Protein AF-A0A9D7H0Y1-F1 (afdb_monomer)

Secondary structure (DSSP, 8-state):
-----------------------S---PPP--S-----SSTTT----GGGGTT-GGGSPP-SPP-HHHHHHHHHTTT-EEEEEE-SSSEEEEEEE-TTTPPPEEEEEEE-SSHHHHHHHHHHHHHHH-TT-EEEEETTEEEEEPP--HHHHHHHHHHTTHHHHSEEEEE-SSSEEEEP-S----

Mean predicted aligned error: 11.53 Å

Sequence (184 aa):
MATHFTLAALCVLSVGCTTGPKSAYLTTPEASPKVVAEGSLPELRIKPEVCQGVAEMRPEYTVLDESSLMRFLQARGYEVRRTRARADLVYVDVVNGGGEIPVRLRVAVLPTAQEAGRDLHQAILEHGPGSWGVHRSNLAVLAPIGSEQQLTAFAAKTQLACWGVLTAAGRDDTFVIPGGYTEL

Foldseek 3Di:
DDDDDDDDDPPPPPPPPPPPPPPPADDLDDFDPDLDFDDDQVRGAHDPVLLPPPPQQEADPDQDDVVVVVVLQVVLVWDWDWDAPDPQWIWIFTDDPPPDRTWIKIKGRAPWQVVQVVVQQVVQVVVAAQWKFFGGTRIHITTDRDDPSSVSSVCSSSVVLSNGFIWGHHHPDIHGHRGSHDYD

Solvent-accessible surface area (backbone atoms only — not comparable to full-atom values): 10672 Å² total; per-residue (Å²): 132,87,80,90,84,89,80,87,79,80,77,79,77,74,78,70,82,71,75,67,84,75,68,93,69,69,57,70,72,82,78,69,98,79,65,67,58,60,71,57,75,93,56,33,42,60,53,72,76,64,41,62,92,54,83,60,29,60,69,65,89,59,88,59,55,73,65,58,57,47,52,58,40,42,77,72,72,36,50,71,48,80,46,77,78,50,98,46,31,33,36,38,33,42,30,57,97,81,81,57,72,54,46,55,30,43,34,36,48,47,97,35,41,69,56,9,50,48,51,45,53,50,51,25,64,75,66,30,63,31,17,32,33,32,31,48,37,10,27,15,34,39,43,56,63,40,54,73,65,41,48,50,39,48,32,52,76,67,31,46,30,23,54,13,43,23,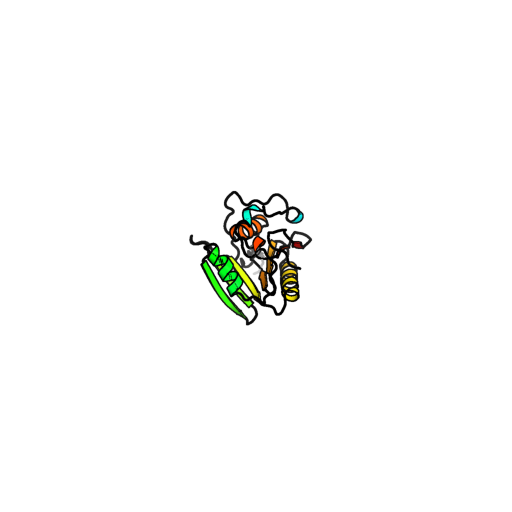36,33,26,42,93,89,52,75,39,76,40,61,47,55,19,55,83,134

Structure (mmCIF, N/CA/C/O backbone):
data_AF-A0A9D7H0Y1-F1
#
_entry.id   AF-A0A9D7H0Y1-F1
#
loop_
_atom_site.group_PDB
_atom_site.id
_atom_site.type_symbol
_atom_site.label_atom_id
_atom_site.label_alt_id
_atom_site.label_comp_id
_atom_site.label_asym_id
_atom_site.label_entity_id
_atom_site.label_seq_id
_atom_site.pdbx_PDB_ins_code
_atom_site.Cartn_x
_atom_site.Cartn_y
_atom_site.Cartn_z
_atom_site.occupancy
_atom_site.B_iso_or_equiv
_atom_site.auth_seq_id
_atom_site.auth_comp_id
_atom_site.auth_asym_id
_atom_site.auth_atom_id
_atom_site.pdbx_PDB_model_num
ATOM 1 N N . MET A 1 1 ? 61.708 -47.105 -29.540 1.00 38.28 1 MET A N 1
ATOM 2 C CA . MET A 1 1 ? 61.878 -45.706 -29.995 1.00 38.28 1 MET A CA 1
ATOM 3 C C . MET A 1 1 ? 60.672 -44.942 -29.463 1.00 38.28 1 MET A C 1
ATOM 5 O O . MET A 1 1 ? 59.571 -45.293 -29.848 1.00 38.28 1 MET A O 1
ATOM 9 N N . ALA A 1 2 ? 60.768 -44.195 -28.354 1.00 37.91 2 ALA A N 1
ATOM 10 C CA . ALA A 1 2 ? 61.328 -42.829 -28.262 1.00 37.91 2 ALA A CA 1
ATOM 11 C C . ALA A 1 2 ? 60.641 -41.901 -29.292 1.00 37.91 2 ALA A C 1
ATOM 13 O O . ALA A 1 2 ? 60.652 -42.246 -30.464 1.00 37.91 2 ALA A O 1
ATOM 14 N N . THR A 1 3 ? 60.022 -40.753 -28.995 1.00 39.00 3 THR A N 1
ATOM 15 C CA . THR A 1 3 ? 60.036 -39.846 -27.829 1.00 39.00 3 THR A CA 1
ATOM 16 C C . THR A 1 3 ? 58.964 -38.752 -28.062 1.00 39.00 3 THR A C 1
ATOM 18 O O . THR A 1 3 ? 58.704 -38.429 -29.212 1.00 39.00 3 THR A O 1
ATOM 21 N N . HIS A 1 4 ? 58.394 -38.209 -26.973 1.00 40.75 4 HIS A N 1
ATOM 22 C CA . HIS A 1 4 ? 57.796 -36.870 -26.731 1.00 40.75 4 HIS A CA 1
ATOM 23 C C . HIS A 1 4 ? 57.102 -36.052 -27.849 1.00 40.75 4 HIS A C 1
ATOM 25 O O . HIS A 1 4 ? 57.708 -35.766 -28.869 1.00 40.75 4 HIS A O 1
ATOM 31 N N . PHE A 1 5 ? 55.926 -35.470 -27.551 1.00 41.25 5 PHE A N 1
ATOM 32 C CA . PHE A 1 5 ? 55.787 -34.019 -27.297 1.00 41.25 5 PHE A CA 1
ATOM 33 C C . PHE A 1 5 ? 54.405 -33.658 -26.712 1.00 41.25 5 PHE A C 1
ATOM 35 O O . PHE A 1 5 ? 53.360 -34.121 -27.159 1.00 41.25 5 PHE A O 1
ATOM 42 N N . THR A 1 6 ? 54.449 -32.833 -25.673 1.00 46.34 6 THR A N 1
ATOM 43 C CA . THR A 1 6 ? 53.359 -32.241 -24.892 1.00 46.34 6 THR A CA 1
ATOM 44 C C . THR A 1 6 ? 52.595 -31.192 -25.705 1.00 46.34 6 THR A C 1
ATOM 46 O O . THR A 1 6 ? 53.240 -30.349 -26.318 1.00 46.34 6 THR A O 1
ATOM 49 N N . LEU A 1 7 ? 51.260 -31.131 -25.614 1.00 42.78 7 LEU A N 1
ATOM 50 C CA . LEU A 1 7 ? 50.544 -29.854 -25.732 1.00 42.78 7 LEU A CA 1
ATOM 51 C C . LEU A 1 7 ? 49.273 -29.873 -24.871 1.00 42.78 7 LEU A C 1
ATOM 53 O O . LEU A 1 7 ? 48.317 -30.596 -25.138 1.00 42.78 7 LEU A O 1
ATOM 57 N N . ALA A 1 8 ? 49.307 -29.082 -23.802 1.00 44.81 8 ALA A N 1
ATOM 58 C CA . ALA A 1 8 ? 48.172 -28.787 -22.948 1.00 44.81 8 ALA A CA 1
ATOM 59 C C . ALA A 1 8 ? 47.222 -27.835 -23.687 1.00 44.81 8 ALA A C 1
ATOM 61 O O . ALA A 1 8 ? 47.585 -26.695 -23.972 1.00 44.81 8 ALA A O 1
ATOM 62 N N . ALA A 1 9 ? 46.004 -28.285 -23.978 1.00 45.94 9 ALA A N 1
ATOM 63 C CA . ALA A 1 9 ? 44.923 -27.402 -24.391 1.00 45.94 9 ALA A CA 1
ATOM 64 C C . ALA A 1 9 ? 44.155 -26.955 -23.139 1.00 45.94 9 ALA A C 1
ATOM 66 O O . ALA A 1 9 ? 43.265 -27.652 -22.653 1.00 45.94 9 ALA A O 1
ATOM 67 N N . LEU A 1 10 ? 44.524 -25.788 -22.602 1.00 41.72 10 LEU A N 1
ATOM 68 C CA . LEU A 1 10 ? 43.650 -25.019 -21.720 1.00 41.72 10 LEU A CA 1
ATOM 69 C C . LEU A 1 10 ? 42.443 -24.550 -22.545 1.00 41.72 10 LEU A C 1
ATOM 71 O O . LEU A 1 10 ? 42.510 -23.536 -23.238 1.00 41.72 10 LEU A O 1
ATOM 75 N N . CYS A 1 11 ? 41.324 -25.267 -22.463 1.00 37.25 11 CYS A N 1
ATOM 76 C CA . CYS A 1 11 ? 40.036 -24.673 -22.796 1.00 37.25 11 CYS A CA 1
ATOM 77 C C . CYS A 1 11 ? 39.675 -23.697 -21.677 1.00 37.25 11 CYS A C 1
ATOM 79 O O . CYS A 1 11 ? 39.243 -24.088 -20.594 1.00 37.25 11 CYS A O 1
ATOM 81 N N . VAL A 1 12 ? 39.889 -22.413 -21.957 1.00 49.12 12 VAL A N 1
ATOM 82 C CA . VAL A 1 12 ? 39.310 -21.296 -21.217 1.00 49.12 12 VAL A CA 1
ATOM 83 C C . VAL A 1 12 ? 37.796 -21.489 -21.253 1.00 49.12 12 VAL A C 1
ATOM 85 O O . VAL A 1 12 ? 37.158 -21.253 -22.277 1.00 49.12 12 VAL A O 1
ATOM 88 N N . LEU A 1 13 ? 37.222 -21.977 -20.152 1.00 46.03 13 LEU A N 1
ATOM 89 C CA . LEU A 1 13 ? 35.786 -21.906 -19.935 1.00 46.03 13 LEU A CA 1
ATOM 90 C C . LEU A 1 13 ? 35.456 -20.422 -19.843 1.00 46.03 13 LEU A C 1
ATOM 92 O O . LEU A 1 13 ? 35.701 -19.770 -18.830 1.00 46.03 13 LEU A O 1
ATOM 96 N N . SER A 1 14 ? 34.957 -19.887 -20.953 1.00 48.69 14 SER A N 1
ATOM 97 C CA . SER A 1 14 ? 34.241 -18.628 -20.988 1.00 48.69 14 SER A CA 1
ATOM 98 C C . SER A 1 14 ? 33.207 -18.673 -19.872 1.00 48.69 14 SER A C 1
ATOM 100 O O . SER A 1 14 ? 32.237 -19.431 -19.952 1.00 48.69 14 SER A O 1
ATOM 102 N N . VAL A 1 15 ? 33.450 -17.893 -18.819 1.00 46.38 15 VAL A N 1
ATOM 103 C CA . VAL A 1 15 ? 32.443 -17.531 -17.831 1.00 46.38 15 VAL A CA 1
ATOM 104 C C . VAL A 1 15 ? 31.361 -16.818 -18.625 1.00 46.38 15 VAL A C 1
ATOM 106 O O . VAL A 1 15 ? 31.453 -15.629 -18.919 1.00 46.38 15 VAL A O 1
ATOM 109 N N . GLY A 1 16 ? 30.371 -17.588 -19.072 1.00 36.81 16 GLY A N 1
ATOM 110 C CA . GLY A 1 16 ? 29.113 -17.026 -19.498 1.00 36.81 16 GLY A CA 1
ATOM 111 C C . GLY A 1 16 ? 28.618 -16.218 -18.314 1.00 36.81 16 GLY A C 1
ATOM 112 O O . GLY A 1 16 ? 28.465 -16.768 -17.224 1.00 36.81 16 GLY A O 1
ATOM 113 N N . CYS A 1 17 ? 28.421 -14.917 -18.516 1.00 34.69 17 CYS A N 1
ATOM 114 C CA . CYS A 1 17 ? 27.554 -14.134 -17.655 1.00 34.69 17 CYS A CA 1
ATOM 115 C C . CYS A 1 17 ? 26.191 -14.823 -17.680 1.00 34.69 17 CYS A C 1
ATOM 117 O O . CYS A 1 17 ? 25.355 -14.566 -18.547 1.00 34.69 17 CYS A O 1
ATOM 119 N N . THR A 1 18 ? 25.994 -15.759 -16.758 1.00 37.59 18 THR A N 1
ATOM 120 C CA . THR A 1 18 ? 24.693 -16.275 -16.398 1.00 37.59 18 THR A CA 1
ATOM 121 C C . THR A 1 18 ? 23.970 -15.087 -15.798 1.00 37.59 18 THR A C 1
ATOM 123 O O . THR A 1 18 ? 24.168 -14.707 -14.647 1.00 37.59 18 THR A O 1
ATOM 126 N N . THR A 1 19 ? 23.158 -14.437 -16.629 1.00 47.41 19 THR A N 1
ATOM 127 C CA . THR A 1 19 ? 22.046 -13.632 -16.150 1.00 47.41 19 THR A CA 1
ATOM 128 C C . THR A 1 19 ? 21.349 -14.471 -15.092 1.00 47.41 19 THR A C 1
ATOM 130 O O . THR A 1 19 ? 20.797 -15.527 -15.415 1.00 47.41 19 THR A O 1
ATOM 133 N N . GLY A 1 20 ? 21.458 -14.047 -13.831 1.00 35.81 20 GLY A N 1
ATOM 134 C CA . GLY A 1 20 ? 20.736 -14.661 -12.728 1.00 35.81 20 GLY A CA 1
ATOM 135 C C . GLY A 1 20 ? 19.252 -14.781 -13.082 1.00 35.81 20 GLY A C 1
ATOM 136 O O . GLY A 1 20 ? 18.778 -14.078 -13.984 1.00 35.81 20 GLY A O 1
ATOM 137 N N . PRO A 1 21 ? 18.513 -15.690 -12.431 1.00 32.62 21 PRO A N 1
ATOM 138 C CA . PRO A 1 21 ? 17.114 -15.913 -12.756 1.00 32.62 21 PRO A CA 1
ATOM 139 C C . PRO A 1 21 ? 16.378 -14.571 -12.739 1.00 32.62 21 PRO A C 1
ATOM 141 O O . PRO A 1 21 ? 16.280 -13.916 -11.702 1.00 32.62 21 PRO A O 1
ATOM 144 N N . LYS A 1 22 ? 15.897 -14.142 -13.913 1.00 37.12 22 LYS A N 1
ATOM 145 C CA . LYS A 1 22 ? 14.967 -13.022 -14.032 1.00 37.12 22 LYS A CA 1
ATOM 146 C C . LYS A 1 22 ? 13.781 -13.377 -13.142 1.00 37.12 22 LYS A C 1
ATOM 148 O O . LYS A 1 22 ? 13.063 -14.328 -13.444 1.00 37.12 22 LYS A O 1
ATOM 153 N N . SER A 1 23 ? 13.634 -12.669 -12.023 1.00 37.66 23 SER A N 1
ATOM 154 C CA . SER A 1 23 ? 12.481 -12.810 -11.137 1.00 37.66 23 SER A CA 1
ATOM 155 C C . SER A 1 23 ? 11.220 -12.728 -11.995 1.00 37.66 23 SER A C 1
ATOM 157 O O . SER A 1 23 ? 11.032 -11.758 -12.728 1.00 37.66 23 SER A O 1
ATOM 159 N N . ALA A 1 24 ? 10.406 -13.782 -11.970 1.00 32.81 24 ALA A N 1
ATOM 160 C CA . ALA A 1 24 ? 9.353 -14.053 -12.950 1.00 32.81 24 ALA A CA 1
ATOM 161 C C . ALA A 1 24 ? 8.177 -13.047 -12.947 1.00 32.81 24 ALA A C 1
ATOM 163 O O . ALA A 1 24 ? 7.180 -13.283 -13.621 1.00 32.81 24 ALA A O 1
ATOM 164 N N . TYR A 1 25 ? 8.274 -11.941 -12.203 1.00 34.81 25 TYR A N 1
ATOM 165 C CA . TYR A 1 25 ? 7.203 -10.963 -12.008 1.00 34.81 25 TYR A CA 1
ATOM 166 C C . TYR A 1 25 ? 7.764 -9.552 -11.787 1.00 34.81 25 TYR A C 1
ATOM 168 O O . TYR A 1 25 ? 7.639 -8.999 -10.699 1.00 34.81 25 TYR A O 1
ATOM 176 N N . LEU A 1 26 ? 8.420 -8.960 -12.785 1.00 37.47 26 LEU A N 1
ATOM 177 C CA . LEU A 1 26 ? 8.831 -7.552 -12.716 1.00 37.47 26 LEU A CA 1
ATOM 178 C C . LEU A 1 26 ? 8.617 -6.884 -14.070 1.00 37.47 26 LEU A C 1
ATOM 180 O O . LEU A 1 26 ? 9.495 -6.867 -14.931 1.00 37.47 26 LEU A O 1
ATOM 184 N N . THR A 1 27 ? 7.420 -6.349 -14.285 1.00 34.72 27 THR A N 1
ATOM 185 C CA . THR A 1 27 ? 7.205 -5.331 -15.316 1.00 34.72 27 THR A CA 1
ATOM 186 C C . THR A 1 27 ? 6.054 -4.440 -14.883 1.00 34.72 27 THR A C 1
ATOM 188 O O . THR A 1 27 ? 4.886 -4.778 -15.026 1.00 34.72 27 THR A O 1
ATOM 191 N N . THR A 1 28 ? 6.390 -3.300 -14.293 1.00 42.78 28 THR A N 1
ATOM 192 C CA . THR A 1 28 ? 5.465 -2.176 -14.161 1.00 42.78 28 THR A CA 1
ATOM 193 C C . THR A 1 28 ? 5.292 -1.568 -15.561 1.00 42.78 28 THR A C 1
ATOM 195 O O . THR A 1 28 ? 6.314 -1.356 -16.224 1.00 42.78 28 THR A O 1
ATOM 198 N N . PRO A 1 29 ? 4.058 -1.314 -16.043 1.00 40.25 29 PRO A N 1
ATOM 199 C CA . PRO A 1 29 ? 3.817 -0.825 -17.403 1.00 40.25 29 PRO A CA 1
ATOM 200 C C . PRO A 1 29 ? 4.610 0.443 -17.732 1.00 40.25 29 PRO A C 1
ATOM 202 O O . PRO A 1 29 ? 4.833 1.281 -16.852 1.00 40.25 29 PRO A O 1
ATOM 205 N N . GLU A 1 30 ? 5.003 0.600 -19.002 1.00 37.62 30 GLU A N 1
ATOM 206 C CA . GLU A 1 30 ? 5.692 1.798 -19.485 1.00 37.62 30 GLU A CA 1
ATOM 207 C C . GLU A 1 30 ? 4.910 3.074 -19.128 1.00 37.62 30 GLU A C 1
ATOM 209 O O . GLU A 1 30 ? 3.676 3.160 -19.196 1.00 37.62 30 GLU A O 1
ATOM 214 N N . ALA A 1 31 ? 5.661 4.080 -18.680 1.00 40.66 31 ALA A N 1
ATOM 215 C CA . ALA A 1 31 ? 5.129 5.354 -18.243 1.00 40.66 31 ALA A CA 1
ATOM 216 C C . ALA A 1 31 ? 4.415 6.056 -19.409 1.00 40.66 31 ALA A C 1
ATOM 218 O O . ALA A 1 31 ? 5.032 6.464 -20.388 1.00 40.66 31 ALA A O 1
ATOM 219 N N . SER A 1 32 ? 3.103 6.252 -19.286 1.00 36.47 32 SER A N 1
ATOM 220 C CA . SER A 1 32 ? 2.375 7.178 -20.156 1.00 36.47 32 SER A CA 1
ATOM 221 C C . SER A 1 32 ? 2.683 8.610 -19.689 1.00 36.47 32 SER A C 1
ATOM 223 O O . SER A 1 32 ? 2.710 8.857 -18.477 1.00 36.47 32 SER A O 1
ATOM 225 N N . PRO A 1 33 ? 2.934 9.561 -20.605 1.00 39.16 33 PRO A N 1
ATOM 226 C CA . PRO A 1 33 ? 3.517 10.850 -20.270 1.00 39.16 33 PRO A CA 1
ATOM 227 C C . PRO A 1 33 ? 2.448 11.737 -19.635 1.00 39.16 33 PRO A C 1
ATOM 229 O O . PRO A 1 33 ? 1.596 12.270 -20.340 1.00 39.16 33 PRO A O 1
ATOM 232 N N . LYS A 1 34 ? 2.470 11.820 -18.299 1.00 37.19 34 LYS A N 1
ATOM 233 C CA . LYS A 1 34 ? 1.936 12.873 -17.403 1.00 37.19 34 LYS A CA 1
ATOM 234 C C . LYS A 1 34 ? 1.659 12.267 -16.020 1.00 37.19 34 LYS A C 1
ATOM 236 O O . LYS A 1 34 ? 0.562 12.380 -15.489 1.00 37.19 34 LYS A O 1
ATOM 241 N N . VAL A 1 35 ? 2.661 11.629 -15.413 1.00 44.41 35 VAL A N 1
ATOM 242 C CA . VAL A 1 35 ? 2.634 11.355 -13.968 1.00 44.41 35 VAL A CA 1
ATOM 243 C C . VAL A 1 35 ? 3.642 12.259 -13.279 1.00 44.41 35 VAL A C 1
ATOM 245 O O . VAL A 1 35 ? 4.782 11.902 -13.041 1.00 44.41 35 VAL A O 1
ATOM 248 N N . VAL A 1 36 ? 3.220 13.508 -13.139 1.00 47.22 36 VAL A N 1
ATOM 249 C CA . VAL A 1 36 ? 3.098 14.266 -11.895 1.00 47.22 36 VAL A CA 1
ATOM 250 C C . VAL A 1 36 ? 4.029 13.992 -10.695 1.00 47.22 36 VAL A C 1
ATOM 252 O O . VAL A 1 36 ? 3.595 14.067 -9.550 1.00 47.22 36 VAL A O 1
ATOM 255 N N . ALA A 1 37 ? 5.298 13.717 -10.946 1.00 50.03 37 ALA A N 1
ATOM 256 C CA . ALA A 1 37 ? 6.334 13.601 -9.935 1.00 50.03 37 ALA A CA 1
ATOM 257 C C . ALA A 1 37 ? 7.512 14.476 -10.353 1.00 50.03 37 ALA A C 1
ATOM 259 O O . ALA A 1 37 ? 8.140 14.223 -11.379 1.00 50.03 37 ALA A O 1
ATOM 260 N N . GLU A 1 38 ? 7.774 15.531 -9.592 1.00 44.09 38 GLU A N 1
ATOM 261 C CA . GLU A 1 38 ? 8.991 16.326 -9.726 1.00 44.09 38 GLU A CA 1
ATOM 262 C C . GLU A 1 38 ? 9.905 15.958 -8.555 1.00 44.09 38 GLU A C 1
ATOM 264 O O . GLU A 1 38 ? 9.457 15.952 -7.410 1.00 44.09 38 GLU A O 1
ATOM 269 N N . GLY A 1 39 ? 11.161 15.620 -8.852 1.00 51.53 39 GLY A N 1
ATOM 270 C CA . GLY A 1 39 ? 12.193 15.371 -7.845 1.00 51.53 39 GLY A CA 1
ATOM 271 C C . GLY A 1 39 ? 12.597 13.906 -7.660 1.00 51.53 39 GLY A C 1
ATOM 272 O O . GLY A 1 39 ? 11.990 12.982 -8.200 1.00 51.53 39 GLY A O 1
ATOM 273 N N . SER A 1 40 ? 13.676 13.723 -6.901 1.00 63.78 40 SER A N 1
ATOM 274 C CA . SER A 1 40 ? 14.119 12.418 -6.385 1.00 63.78 40 SER A CA 1
ATOM 275 C C . SER A 1 40 ? 13.207 11.959 -5.235 1.00 63.78 40 SER A C 1
ATOM 277 O O . SER A 1 40 ? 12.466 12.778 -4.699 1.00 63.78 40 SER A O 1
ATOM 279 N N . LEU A 1 41 ? 13.241 10.688 -4.809 1.00 65.62 41 LEU A N 1
ATOM 280 C CA . LEU A 1 41 ? 12.417 10.175 -3.688 1.00 65.62 41 LEU A CA 1
ATOM 281 C C . LEU A 1 41 ? 12.208 11.113 -2.471 1.00 65.62 41 LEU A C 1
ATOM 283 O O . LEU A 1 41 ? 11.067 11.194 -2.014 1.00 65.62 41 LEU A O 1
ATOM 287 N N . PRO A 1 42 ? 13.210 11.854 -1.946 1.00 61.69 42 PRO A N 1
ATOM 288 C CA . PRO A 1 42 ? 12.968 12.817 -0.858 1.00 61.69 42 PRO A CA 1
ATOM 289 C C . PRO A 1 42 ? 12.049 13.996 -1.250 1.00 61.69 42 PRO A C 1
ATOM 291 O O . PRO A 1 42 ? 11.284 14.519 -0.430 1.00 61.69 42 PRO A O 1
ATOM 294 N N . GLU A 1 43 ? 12.093 14.414 -2.511 1.00 65.19 43 GLU A N 1
ATOM 295 C CA . GLU A 1 43 ? 11.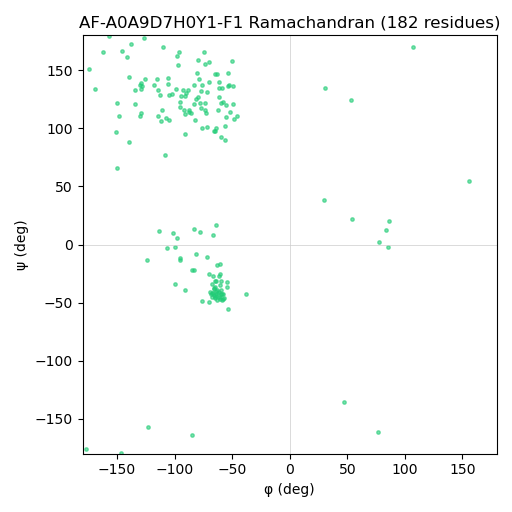341 15.539 -3.081 1.00 65.19 43 GLU A CA 1
ATOM 296 C C . GLU A 1 43 ? 10.037 15.103 -3.752 1.00 65.19 43 GLU A C 1
ATOM 298 O O . GLU A 1 43 ? 9.183 15.941 -4.033 1.00 65.19 43 GLU A O 1
ATOM 303 N N . LEU A 1 44 ? 9.853 13.799 -3.960 1.00 69.50 44 LEU A N 1
ATOM 304 C 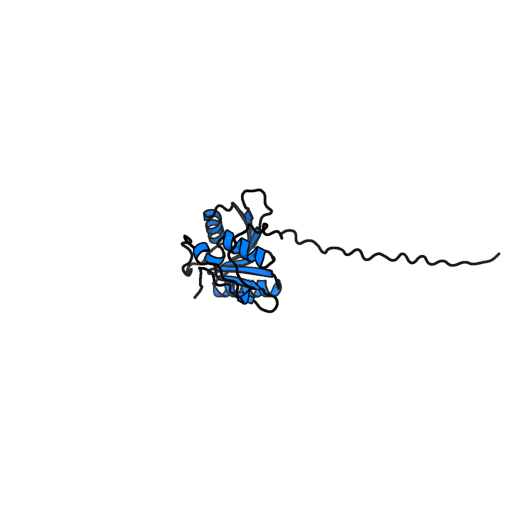CA . LEU A 1 44 ? 8.698 13.241 -4.638 1.00 69.50 44 LEU A CA 1
ATOM 305 C C . LEU A 1 44 ? 7.401 13.639 -3.924 1.00 69.50 44 LEU A C 1
ATOM 307 O O . LEU A 1 44 ? 7.206 13.365 -2.735 1.00 69.50 44 LEU A O 1
ATOM 311 N N . ARG A 1 45 ? 6.492 14.284 -4.658 1.00 66.62 45 ARG A N 1
ATOM 312 C CA . ARG A 1 45 ? 5.144 14.631 -4.191 1.00 66.62 45 ARG A CA 1
ATOM 313 C C . ARG A 1 45 ? 4.114 14.181 -5.215 1.00 66.62 45 ARG A C 1
ATOM 315 O O . ARG A 1 45 ? 4.289 14.396 -6.411 1.00 66.62 45 ARG A O 1
ATOM 322 N N . ILE A 1 46 ? 3.019 13.603 -4.734 1.00 71.50 46 ILE A N 1
ATOM 323 C CA . ILE A 1 46 ? 1.838 13.336 -5.555 1.00 71.50 46 ILE A CA 1
ATOM 324 C C . ILE A 1 46 ? 1.031 14.633 -5.639 1.00 71.50 46 ILE A C 1
ATOM 326 O O . ILE A 1 46 ? 0.696 15.207 -4.602 1.00 71.50 46 ILE A O 1
ATOM 330 N N . LYS A 1 47 ? 0.713 15.127 -6.847 1.00 71.94 47 LYS A N 1
ATOM 331 C CA . LYS A 1 47 ? -0.133 16.329 -6.921 1.00 71.94 47 LYS A CA 1
ATOM 332 C C . LYS A 1 47 ? -1.534 16.057 -6.362 1.00 71.94 47 LYS A C 1
ATOM 334 O O . LYS A 1 47 ? -2.074 14.970 -6.593 1.00 71.94 47 LYS A O 1
ATOM 339 N N . PRO A 1 48 ? -2.167 17.059 -5.728 1.00 72.44 48 PRO A N 1
ATOM 340 C CA . PRO A 1 48 ? -3.496 16.918 -5.136 1.00 72.44 48 PRO A CA 1
ATOM 341 C C . PRO A 1 48 ? -4.568 16.417 -6.111 1.00 72.44 48 PRO A C 1
ATOM 343 O O . PRO A 1 48 ? -5.468 15.681 -5.709 1.00 72.44 48 PRO A O 1
ATOM 346 N N . GLU A 1 49 ? -4.464 16.764 -7.399 1.00 78.88 49 GLU A N 1
ATOM 347 C CA . GLU A 1 49 ? -5.429 16.345 -8.425 1.00 78.88 49 GLU A CA 1
ATOM 348 C C . GLU A 1 49 ? -5.501 14.822 -8.591 1.00 78.88 49 GLU A C 1
ATOM 350 O O . GLU A 1 49 ? -6.554 14.295 -8.938 1.00 78.88 49 GLU A O 1
ATOM 355 N N . VAL A 1 50 ? -4.414 14.100 -8.291 1.00 80.62 50 VAL A N 1
ATOM 356 C CA . VAL A 1 50 ? -4.372 12.631 -8.375 1.00 80.62 50 VAL A CA 1
ATOM 357 C C . VAL A 1 50 ? -5.326 11.992 -7.368 1.00 80.62 50 VAL A C 1
ATOM 359 O O . VAL A 1 50 ? -5.883 10.939 -7.659 1.00 80.62 50 VAL A O 1
ATOM 362 N N . CYS A 1 51 ? -5.552 12.622 -6.214 1.00 83.50 51 CYS A N 1
ATOM 363 C CA . CYS A 1 51 ? -6.424 12.091 -5.165 1.00 83.50 51 CYS A CA 1
ATOM 364 C C . CYS A 1 51 ? -7.843 12.683 -5.185 1.00 83.50 51 CYS A C 1
ATOM 366 O O . CYS A 1 51 ? -8.658 12.372 -4.313 1.00 83.50 51 CYS A O 1
ATOM 368 N N . GLN A 1 52 ? -8.182 13.509 -6.182 1.00 81.94 52 GLN A N 1
ATOM 369 C CA . GLN A 1 52 ? -9.545 14.018 -6.328 1.00 81.94 52 GLN A CA 1
ATOM 370 C C . GLN A 1 52 ? -10.537 12.869 -6.555 1.00 81.94 52 GLN A C 1
ATOM 372 O O . GLN A 1 52 ? -10.299 11.957 -7.344 1.00 81.94 52 GLN A O 1
ATOM 377 N N . GLY A 1 53 ? -11.662 12.915 -5.838 1.00 80.94 53 GLY A N 1
ATOM 378 C CA . GLY A 1 53 ? -12.708 11.892 -5.920 1.00 80.94 53 GLY A CA 1
ATOM 379 C C . GLY A 1 53 ? -12.413 10.593 -5.161 1.00 80.94 53 GLY A C 1
ATOM 380 O O . GLY A 1 53 ? -13.245 9.690 -5.189 1.00 80.94 53 GLY A O 1
ATOM 381 N N . VAL A 1 54 ? -11.280 10.486 -4.454 1.00 85.06 54 VAL A N 1
ATOM 382 C CA . VAL A 1 54 ? -10.980 9.334 -3.589 1.00 85.06 54 VAL A CA 1
ATOM 383 C C . VAL A 1 54 ? -11.666 9.520 -2.234 1.00 85.06 54 VAL A C 1
ATOM 385 O O . VAL A 1 54 ? -11.263 10.356 -1.429 1.00 85.06 54 VAL A O 1
ATOM 388 N N . ALA A 1 55 ? -12.724 8.755 -1.965 1.00 82.69 55 ALA A N 1
ATOM 389 C CA . ALA A 1 55 ? -13.478 8.861 -0.712 1.00 82.69 55 ALA A CA 1
ATOM 390 C C .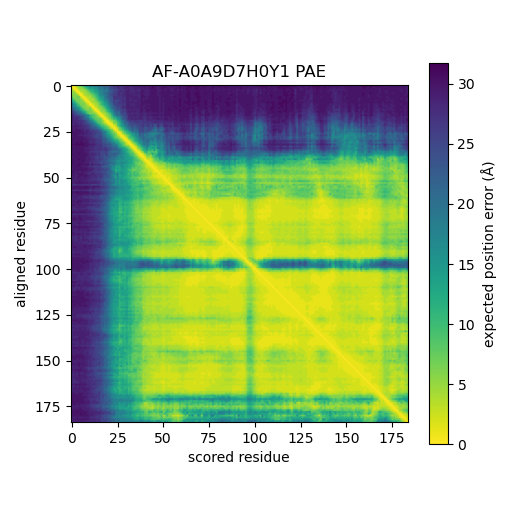 ALA A 1 55 ? -12.685 8.333 0.497 1.00 82.69 55 ALA A C 1
ATOM 392 O O . ALA A 1 55 ? -12.896 8.756 1.634 1.00 82.69 55 ALA A O 1
ATOM 393 N N . GLU A 1 56 ? -11.747 7.423 0.243 1.00 83.25 56 GLU A N 1
ATOM 394 C CA . GLU A 1 56 ? -11.011 6.663 1.245 1.00 83.25 56 GLU A CA 1
ATOM 395 C C . GLU A 1 56 ? -9.800 7.407 1.835 1.00 83.25 56 GLU A C 1
ATOM 397 O O . GLU A 1 56 ? -8.996 6.795 2.522 1.00 83.25 56 GLU A O 1
ATOM 402 N N . MET A 1 57 ? -9.647 8.717 1.632 1.00 82.12 57 MET A N 1
ATOM 403 C CA . MET A 1 57 ? -8.484 9.472 2.140 1.00 82.12 57 MET A CA 1
ATOM 404 C C . MET A 1 57 ? -8.472 9.690 3.666 1.00 82.12 57 MET A C 1
ATOM 406 O O . MET A 1 57 ? -7.480 10.154 4.218 1.00 82.12 57 MET A O 1
ATOM 410 N N . ARG A 1 58 ? -9.572 9.389 4.366 1.00 83.75 58 ARG A N 1
ATOM 411 C CA . ARG A 1 58 ? -9.668 9.550 5.827 1.00 83.75 58 ARG A CA 1
ATOM 412 C C . ARG A 1 58 ? -9.009 8.378 6.559 1.00 83.75 58 ARG A C 1
ATOM 414 O O . ARG A 1 58 ? -9.140 7.265 6.049 1.00 83.75 58 ARG A O 1
ATOM 421 N N . PRO A 1 59 ? -8.417 8.605 7.753 1.00 80.88 59 PRO A N 1
ATOM 422 C CA . PRO A 1 59 ? -7.840 7.542 8.573 1.00 80.88 59 PRO A CA 1
ATOM 423 C C . PRO A 1 59 ? -8.801 6.367 8.761 1.00 80.88 59 PRO A C 1
ATOM 425 O O . PRO A 1 59 ? -10.000 6.565 8.995 1.00 80.88 59 PRO A O 1
ATOM 428 N N . GLU A 1 60 ? -8.268 5.154 8.642 1.00 86.00 60 GLU A N 1
ATOM 429 C CA . GLU A 1 60 ? -9.018 3.914 8.790 1.00 86.00 60 GLU A CA 1
ATOM 430 C C . GLU A 1 60 ? -8.905 3.367 10.214 1.00 86.00 60 GLU A C 1
ATOM 432 O O . GLU A 1 60 ? -7.815 3.062 10.685 1.00 86.00 60 GLU A O 1
ATOM 437 N N . TYR A 1 61 ? -10.045 3.184 10.880 1.00 83.62 61 TYR A N 1
ATOM 438 C CA . TYR A 1 61 ? -10.097 2.669 12.256 1.00 83.62 61 TYR A CA 1
ATOM 439 C C . TYR A 1 61 ? -10.591 1.224 12.334 1.00 83.62 61 TYR A C 1
ATOM 441 O O . TYR A 1 61 ? -10.677 0.651 13.421 1.00 83.62 61 TYR A O 1
ATOM 449 N N . THR A 1 62 ? -10.964 0.638 11.196 1.00 90.06 62 THR A N 1
ATOM 450 C CA . THR A 1 62 ? -11.443 -0.741 11.128 1.00 90.06 62 THR A CA 1
ATOM 451 C C . THR A 1 62 ? -10.330 -1.697 10.718 1.00 90.06 62 THR A C 1
ATOM 453 O O . THR A 1 62 ? -9.365 -1.318 10.051 1.00 90.06 62 THR A O 1
ATOM 456 N N . VAL A 1 63 ? -10.466 -2.960 11.125 1.00 92.19 63 VAL A N 1
ATOM 457 C CA . VAL A 1 63 ? -9.614 -4.044 10.629 1.00 92.19 63 VAL A CA 1
ATOM 458 C C . VAL A 1 63 ? -10.048 -4.363 9.203 1.00 92.19 63 VAL A C 1
ATOM 460 O O . VAL A 1 63 ? -11.207 -4.697 8.953 1.00 92.19 63 VAL A O 1
ATOM 463 N N . LEU A 1 64 ? -9.107 -4.251 8.278 1.00 95.12 64 LEU A N 1
ATOM 464 C CA . LEU A 1 64 ? -9.274 -4.541 6.869 1.00 95.12 64 LEU A CA 1
ATOM 465 C C . LEU A 1 64 ? -8.771 -5.950 6.523 1.00 95.12 64 LEU A C 1
ATOM 467 O O . LEU A 1 64 ? -7.967 -6.566 7.226 1.00 95.12 64 LEU A O 1
ATOM 471 N N . ASP A 1 65 ? -9.224 -6.427 5.371 1.00 95.38 65 ASP A N 1
ATOM 472 C CA . ASP A 1 65 ? -8.774 -7.646 4.708 1.00 95.38 65 ASP A CA 1
ATOM 473 C C . ASP A 1 65 ? -8.360 -7.351 3.254 1.00 95.38 65 ASP A C 1
ATOM 475 O O . ASP A 1 65 ? -8.509 -6.227 2.754 1.00 95.38 65 ASP A O 1
ATOM 479 N N . GLU A 1 66 ? -7.879 -8.364 2.525 1.00 95.31 66 GLU A N 1
ATOM 480 C CA . GLU A 1 66 ? -7.454 -8.171 1.134 1.00 95.31 66 GLU A CA 1
ATOM 481 C C . GLU A 1 66 ? -8.589 -7.676 0.220 1.00 95.31 66 GLU A C 1
ATOM 483 O O . GLU A 1 66 ? -8.337 -7.026 -0.798 1.00 95.31 66 GLU A O 1
ATOM 488 N N . SER A 1 67 ? -9.848 -7.959 0.579 1.00 96.44 67 SER A N 1
ATOM 489 C CA . SER A 1 67 ? -11.013 -7.580 -0.220 1.00 96.44 67 SER A CA 1
ATOM 490 C C . SER A 1 67 ? -11.197 -6.064 -0.262 1.00 96.44 67 SER A C 1
ATOM 492 O O . SER A 1 67 ? -11.709 -5.527 -1.243 1.00 96.44 67 SER A O 1
ATOM 494 N N . SER A 1 68 ? -10.738 -5.355 0.770 1.00 96.12 68 SER A N 1
ATOM 495 C CA . SER A 1 68 ? -10.796 -3.894 0.832 1.00 96.12 68 SER A CA 1
ATOM 496 C C . SER A 1 68 ? -9.863 -3.246 -0.193 1.00 96.12 68 SER A C 1
ATOM 498 O O . SER A 1 6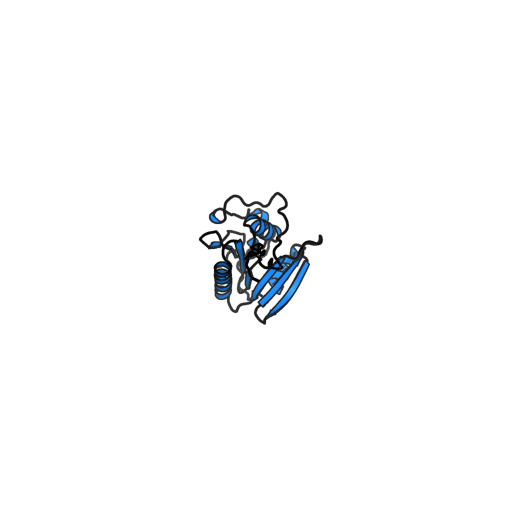8 ? -10.291 -2.346 -0.915 1.00 96.12 68 SER A O 1
ATOM 500 N N . LEU A 1 69 ? -8.644 -3.775 -0.349 1.00 96.50 69 LEU A N 1
ATOM 501 C CA . LEU A 1 69 ? -7.731 -3.376 -1.426 1.00 96.50 69 LEU A CA 1
ATOM 502 C C . LEU A 1 69 ? -8.303 -3.734 -2.806 1.00 96.50 69 LEU A C 1
ATOM 504 O O . LEU A 1 69 ? -8.268 -2.921 -3.729 1.00 96.50 69 LEU A O 1
ATOM 508 N N . MET A 1 70 ? -8.850 -4.944 -2.958 1.00 96.69 70 MET A N 1
ATOM 509 C CA . MET A 1 70 ? -9.422 -5.380 -4.235 1.00 96.69 70 MET A CA 1
ATOM 510 C C . MET A 1 70 ? -10.583 -4.483 -4.672 1.00 96.69 70 MET A C 1
ATOM 512 O O . MET A 1 70 ? -10.590 -4.030 -5.812 1.00 96.69 70 MET A O 1
ATOM 516 N N . ARG A 1 71 ? -11.523 -4.167 -3.769 1.00 96.12 71 ARG A N 1
ATOM 517 C CA . ARG A 1 71 ? -12.644 -3.255 -4.055 1.00 96.12 71 ARG A CA 1
ATOM 518 C C . ARG A 1 71 ? -12.153 -1.871 -4.467 1.00 96.12 71 ARG A C 1
ATOM 520 O O . ARG A 1 71 ? -12.669 -1.309 -5.430 1.00 96.12 71 ARG A O 1
ATOM 527 N N . PHE A 1 72 ? -11.139 -1.351 -3.775 1.00 95.00 72 PHE A N 1
ATOM 528 C CA . PHE A 1 72 ? -10.521 -0.071 -4.111 1.00 95.00 72 PHE A CA 1
ATOM 529 C C . PHE A 1 72 ? -9.966 -0.060 -5.545 1.00 95.00 72 PHE A C 1
ATOM 531 O O . PHE A 1 72 ? -10.244 0.868 -6.307 1.00 95.00 72 PHE A O 1
ATOM 538 N N . LEU A 1 73 ? -9.228 -1.101 -5.941 1.00 93.94 73 LEU A N 1
ATOM 539 C CA . LEU A 1 73 ? -8.666 -1.218 -7.291 1.00 93.94 73 LEU A CA 1
ATOM 540 C C . LEU A 1 73 ? -9.758 -1.443 -8.352 1.00 93.94 73 LEU A C 1
ATOM 542 O O . LEU A 1 73 ? -9.735 -0.815 -9.409 1.00 93.94 73 LEU A O 1
ATOM 546 N N . GLN A 1 74 ? -10.766 -2.266 -8.063 1.00 93.75 74 GLN A N 1
ATOM 547 C CA . GLN A 1 74 ? -11.891 -2.515 -8.976 1.00 93.75 74 GLN A CA 1
ATOM 548 C C . GLN A 1 74 ? -12.709 -1.255 -9.251 1.00 93.75 74 GLN A C 1
ATOM 550 O O . GLN A 1 74 ? -13.095 -1.015 -10.393 1.00 93.75 74 GLN A O 1
ATOM 555 N N . ALA A 1 75 ? -12.921 -0.410 -8.237 1.00 92.25 75 ALA A N 1
ATOM 556 C CA . ALA A 1 75 ? -13.603 0.875 -8.397 1.00 92.25 75 ALA A CA 1
ATOM 557 C C . ALA A 1 75 ? -12.881 1.828 -9.373 1.00 92.25 75 ALA A C 1
ATOM 559 O O . ALA A 1 75 ? -13.487 2.774 -9.868 1.00 92.25 75 ALA A O 1
ATOM 560 N N . ARG A 1 76 ? -11.604 1.561 -9.681 1.00 89.81 76 ARG A N 1
ATOM 561 C CA . ARG A 1 76 ? -10.773 2.305 -10.644 1.00 89.81 76 ARG A CA 1
ATOM 562 C C . ARG A 1 76 ? -10.641 1.607 -11.996 1.00 89.81 76 ARG A C 1
ATOM 564 O O . ARG A 1 76 ? -9.846 2.029 -12.829 1.00 89.81 76 ARG A O 1
ATOM 571 N N . GLY A 1 77 ? -11.424 0.553 -12.221 1.00 89.44 77 GLY A N 1
ATOM 572 C CA . GLY A 1 77 ? -11.472 -0.164 -13.493 1.00 89.44 77 GLY A CA 1
ATOM 573 C C . GLY A 1 77 ? -10.386 -1.224 -13.671 1.00 89.44 77 GLY A C 1
ATOM 574 O O . GLY A 1 77 ? -10.218 -1.718 -14.783 1.00 89.44 77 GLY A O 1
ATOM 575 N N . TYR A 1 78 ? -9.661 -1.595 -12.612 1.00 90.50 78 TYR A N 1
ATOM 576 C CA . TYR A 1 78 ? -8.693 -2.689 -12.681 1.00 90.50 78 TYR A CA 1
ATOM 577 C C . TYR A 1 78 ? -9.370 -4.046 -12.502 1.00 90.50 78 TYR A C 1
ATOM 579 O O . TYR A 1 78 ? -10.179 -4.244 -11.590 1.00 90.50 78 TYR A O 1
ATOM 587 N N . GLU A 1 79 ? -8.973 -5.017 -13.323 1.00 91.75 79 GLU A N 1
ATOM 588 C CA . GLU A 1 79 ? -9.227 -6.418 -13.009 1.00 91.75 79 GLU A CA 1
ATOM 589 C C . GLU A 1 79 ? -8.212 -6.854 -11.945 1.00 91.75 79 GLU A C 1
ATOM 591 O O . GLU A 1 79 ? -7.013 -6.599 -12.061 1.00 91.75 79 GLU A O 1
ATOM 596 N N . VAL A 1 80 ? -8.689 -7.513 -10.892 1.00 93.69 80 VAL A N 1
ATOM 597 C CA . VAL A 1 80 ? -7.841 -8.023 -9.811 1.00 93.69 80 VAL A CA 1
ATOM 598 C C . VAL A 1 80 ? -8.129 -9.484 -9.548 1.00 93.69 80 VAL A C 1
ATOM 600 O O . VAL A 1 80 ? -9.283 -9.894 -9.408 1.00 93.69 80 VAL A O 1
ATOM 603 N N . ARG A 1 81 ? -7.057 -10.264 -9.430 1.00 94.50 81 ARG A N 1
ATOM 604 C CA . ARG A 1 81 ? -7.111 -11.692 -9.108 1.00 94.50 81 ARG A CA 1
ATOM 605 C C . ARG A 1 81 ? -6.398 -11.931 -7.789 1.00 94.50 81 ARG A C 1
ATOM 607 O O . ARG A 1 81 ? -5.327 -11.384 -7.555 1.00 94.50 81 ARG A O 1
ATOM 614 N N . ARG A 1 82 ? -6.986 -12.761 -6.929 1.00 95.19 82 ARG A N 1
ATOM 615 C CA . ARG A 1 82 ? -6.398 -13.117 -5.632 1.00 95.19 82 ARG A CA 1
ATOM 616 C C . ARG A 1 82 ? -5.848 -14.534 -5.648 1.00 95.19 82 ARG A C 1
ATOM 618 O O . ARG A 1 82 ? -6.520 -15.452 -6.113 1.00 95.19 82 ARG A O 1
ATOM 625 N N . THR A 1 83 ? -4.677 -14.709 -5.049 1.00 97.00 83 THR A N 1
ATOM 626 C CA . THR A 1 83 ? -4.079 -16.014 -4.759 1.00 97.00 83 THR A CA 1
ATOM 627 C C . THR A 1 83 ? -3.644 -16.031 -3.301 1.00 97.00 83 THR A C 1
ATOM 629 O O . THR A 1 83 ? -2.713 -15.328 -2.916 1.00 97.00 83 THR A O 1
ATOM 632 N N . ARG A 1 84 ? -4.320 -16.818 -2.462 1.00 96.00 84 ARG A N 1
ATOM 633 C CA . ARG A 1 84 ? -3.978 -16.923 -1.039 1.00 96.00 84 ARG A CA 1
ATOM 634 C C . ARG A 1 84 ? -2.743 -17.809 -0.871 1.00 96.00 84 ARG A C 1
ATOM 636 O O . ARG A 1 84 ? -2.786 -18.981 -1.228 1.00 96.00 84 ARG A O 1
ATOM 643 N N . ALA A 1 85 ? -1.659 -17.242 -0.345 1.00 94.62 85 ALA A N 1
ATOM 644 C CA . ALA A 1 85 ? -0.403 -17.954 -0.115 1.00 94.62 85 ALA A CA 1
ATOM 645 C C . ALA A 1 85 ? -0.355 -18.579 1.285 1.00 94.62 85 ALA A C 1
ATOM 647 O O . ALA A 1 85 ? 0.123 -19.699 1.452 1.00 94.62 85 ALA A O 1
ATOM 648 N N . ARG A 1 86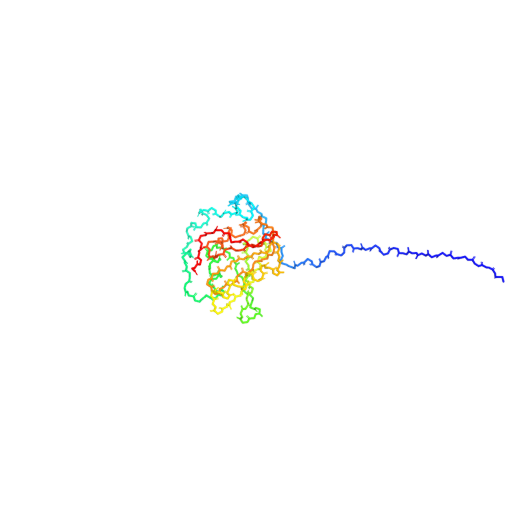 ? -0.867 -17.855 2.287 1.00 94.75 86 ARG A N 1
ATOM 649 C CA . ARG A 1 86 ? -1.015 -18.291 3.685 1.00 94.75 86 ARG A CA 1
ATOM 650 C C . ARG A 1 86 ? -2.274 -17.668 4.298 1.00 94.75 86 ARG A C 1
ATOM 652 O O . ARG A 1 86 ? -3.000 -16.933 3.631 1.00 94.75 86 ARG A O 1
ATOM 659 N N . ALA A 1 87 ? -2.548 -17.955 5.570 1.00 92.25 87 ALA A N 1
ATOM 660 C CA . ALA A 1 87 ? -3.681 -17.361 6.287 1.00 92.25 87 ALA A CA 1
ATOM 661 C C . ALA A 1 87 ? -3.592 -15.823 6.349 1.00 92.25 87 ALA A C 1
ATOM 663 O O . ALA A 1 87 ? -4.592 -15.143 6.141 1.00 92.25 87 ALA A O 1
ATOM 664 N N . ASP A 1 88 ? -2.382 -15.310 6.553 1.00 94.19 88 ASP A N 1
ATOM 665 C CA . ASP A 1 88 ? -2.023 -13.900 6.722 1.00 94.19 88 ASP A CA 1
ATOM 666 C C . ASP A 1 88 ? -1.468 -13.252 5.444 1.00 94.19 88 ASP A C 1
ATOM 668 O O . ASP A 1 88 ? -1.134 -12.073 5.452 1.00 94.19 88 ASP A O 1
ATOM 672 N N . LEU A 1 89 ? -1.321 -14.011 4.351 1.00 96.50 89 LEU A N 1
ATOM 673 C CA . LEU A 1 89 ? -0.603 -13.571 3.157 1.00 96.50 89 LEU A CA 1
ATOM 674 C C . LEU A 1 89 ? -1.367 -13.897 1.877 1.00 96.50 89 LEU A C 1
ATOM 676 O O . LEU A 1 89 ? -1.607 -15.067 1.553 1.00 96.50 89 LEU A O 1
ATOM 680 N N . VAL A 1 90 ? -1.677 -12.861 1.104 1.00 97.44 90 VAL A N 1
ATOM 681 C CA . VAL A 1 90 ? -2.391 -12.965 -0.170 1.00 97.44 90 VAL A CA 1
ATOM 682 C C . VAL A 1 90 ? -1.618 -12.234 -1.261 1.00 97.44 90 VAL A C 1
ATOM 684 O O . VAL A 1 90 ? -1.143 -11.122 -1.064 1.00 97.44 90 VAL A O 1
ATOM 687 N N . TYR A 1 91 ? -1.509 -12.846 -2.435 1.00 97.31 91 TYR A N 1
ATOM 688 C CA . TYR A 1 91 ? -1.077 -12.157 -3.643 1.00 97.31 91 TYR A CA 1
ATOM 689 C C . TYR A 1 91 ? -2.288 -11.583 -4.374 1.00 97.31 91 TYR A C 1
ATOM 691 O O . TYR A 1 91 ? -3.262 -12.301 -4.616 1.00 97.31 91 TYR A O 1
ATOM 699 N N . VAL A 1 92 ? -2.218 -10.304 -4.733 1.00 96.56 92 VAL A N 1
ATOM 700 C CA . VAL A 1 92 ? -3.221 -9.614 -5.549 1.00 96.56 92 VAL A CA 1
ATOM 701 C C . VAL A 1 92 ? -2.572 -9.218 -6.868 1.00 96.56 92 VAL A C 1
ATOM 703 O O . VAL A 1 92 ? -1.710 -8.346 -6.905 1.00 96.56 92 VAL A O 1
ATOM 706 N N . ASP A 1 93 ? -2.983 -9.871 -7.948 1.00 94.62 93 ASP A N 1
ATOM 707 C CA . ASP A 1 93 ? -2.533 -9.568 -9.303 1.00 94.62 93 ASP A CA 1
ATOM 708 C C . ASP A 1 93 ? -3.438 -8.488 -9.895 1.00 94.62 93 ASP A C 1
ATOM 710 O O . ASP A 1 93 ? -4.635 -8.718 -10.078 1.00 94.62 93 ASP A O 1
ATOM 714 N N . VAL A 1 94 ? -2.868 -7.317 -10.180 1.00 92.00 94 VAL A N 1
ATOM 715 C CA . VAL A 1 94 ? -3.551 -6.172 -10.795 1.00 92.00 94 VAL A CA 1
ATOM 716 C C . VAL A 1 94 ? -3.312 -6.208 -12.299 1.00 92.00 94 VAL A C 1
ATOM 718 O O . VAL A 1 94 ? -2.169 -6.129 -12.755 1.00 92.00 94 VAL A O 1
ATOM 721 N N . VAL A 1 95 ? -4.390 -6.332 -13.069 1.00 87.81 95 VAL A N 1
ATOM 722 C CA . VAL A 1 95 ? -4.363 -6.441 -14.528 1.00 87.81 95 VAL A CA 1
ATOM 723 C C . VAL A 1 95 ? -4.985 -5.191 -15.134 1.00 87.81 95 VAL A C 1
ATOM 725 O O . VAL A 1 95 ? -6.100 -4.790 -14.791 1.00 87.81 95 VAL A O 1
ATOM 728 N N . ASN A 1 96 ? -4.257 -4.578 -16.059 1.00 74.44 96 ASN A N 1
ATOM 729 C CA . ASN A 1 96 ? -4.779 -3.521 -16.909 1.00 74.44 96 ASN A CA 1
ATOM 730 C C . ASN A 1 96 ? -5.409 -4.170 -18.151 1.00 74.44 96 ASN A C 1
ATOM 732 O O . ASN A 1 96 ? -4.802 -5.060 -18.750 1.00 74.44 96 ASN A O 1
ATOM 736 N N . GLY A 1 97 ? -6.621 -3.756 -18.532 1.00 54.50 97 GLY A N 1
ATOM 737 C CA . GLY A 1 97 ? -7.494 -4.437 -19.507 1.00 54.50 97 GLY A CA 1
ATOM 738 C C . GLY A 1 97 ? -6.988 -4.542 -20.960 1.00 54.50 97 GLY A C 1
ATOM 739 O O . GLY A 1 97 ? -7.787 -4.806 -21.852 1.00 54.50 97 GLY A O 1
ATOM 740 N N . GLY A 1 98 ? -5.692 -4.332 -21.215 1.00 50.09 98 GLY A N 1
ATOM 741 C CA . GLY A 1 98 ? -5.049 -4.331 -22.534 1.00 50.09 98 GLY A CA 1
ATOM 742 C C . GLY A 1 98 ? -4.049 -5.468 -22.797 1.00 50.09 98 GLY A C 1
ATOM 743 O O . GLY A 1 98 ? -3.320 -5.391 -23.7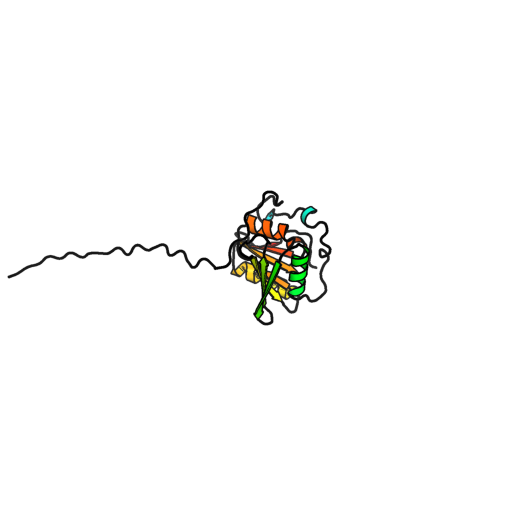80 1.00 50.09 98 GLY A O 1
ATOM 744 N N . GLY A 1 99 ? -3.985 -6.508 -21.955 1.00 50.19 99 GLY A N 1
ATOM 745 C CA . GLY A 1 99 ? -3.075 -7.653 -22.160 1.00 50.19 99 GLY A CA 1
ATOM 746 C C . GLY A 1 99 ? -1.657 -7.468 -21.601 1.00 50.19 99 GLY A C 1
ATOM 747 O O . GLY A 1 99 ? -0.734 -8.164 -22.020 1.00 50.19 99 GLY A O 1
ATOM 748 N N . GLU A 1 100 ? -1.477 -6.541 -20.659 1.00 64.50 100 GLU A N 1
ATOM 749 C CA . GLU A 1 100 ? -0.205 -6.313 -19.963 1.00 64.50 100 GLU A CA 1
ATOM 750 C C . GLU A 1 100 ? 0.102 -7.419 -18.935 1.00 64.50 100 GLU A C 1
ATOM 752 O O . GLU A 1 100 ? -0.797 -8.084 -18.411 1.00 64.50 100 GLU A O 1
ATOM 757 N N . ILE A 1 101 ? 1.392 -7.600 -18.623 1.00 72.31 101 ILE A N 1
ATOM 758 C CA . ILE A 1 101 ? 1.849 -8.485 -17.542 1.00 72.31 101 ILE A CA 1
ATOM 759 C C . ILE A 1 101 ? 1.265 -7.968 -16.213 1.00 72.31 101 ILE A C 1
ATOM 761 O O . ILE A 1 101 ? 1.455 -6.792 -15.897 1.00 72.31 101 ILE A O 1
ATOM 765 N N . PRO A 1 102 ? 0.570 -8.809 -15.420 1.00 84.69 102 PRO A N 1
ATOM 766 C CA . PRO A 1 102 ? -0.022 -8.378 -14.158 1.00 84.69 102 PRO A CA 1
ATOM 767 C C . PRO A 1 102 ? 1.023 -7.880 -13.156 1.00 84.69 102 PRO A C 1
ATOM 769 O O . PRO A 1 102 ? 2.073 -8.504 -12.973 1.00 84.69 102 PRO A O 1
ATOM 772 N N . VAL A 1 103 ? 0.695 -6.810 -12.433 1.00 88.06 103 VAL A N 1
ATOM 773 C CA . VAL A 1 103 ? 1.489 -6.352 -11.286 1.00 88.06 103 VAL A CA 1
ATOM 774 C C . VAL A 1 103 ? 1.031 -7.114 -10.047 1.00 88.06 103 VAL A C 1
ATOM 776 O O . VAL A 1 103 ? -0.099 -6.950 -9.591 1.00 88.06 103 VAL A O 1
ATOM 779 N N . ARG A 1 104 ? 1.910 -7.960 -9.501 1.00 93.12 104 ARG A N 1
ATOM 780 C CA . ARG A 1 104 ? 1.629 -8.774 -8.313 1.00 93.12 104 ARG A CA 1
ATOM 781 C C . ARG A 1 104 ? 1.954 -8.020 -7.029 1.00 93.12 104 ARG A C 1
ATOM 783 O O . ARG A 1 104 ? 3.118 -7.786 -6.725 1.00 93.12 104 ARG A O 1
ATOM 790 N N . LEU A 1 105 ? 0.936 -7.721 -6.238 1.00 95.50 105 LEU A N 1
ATOM 791 C CA . LEU A 1 105 ? 1.071 -7.146 -4.903 1.00 95.50 105 LEU A CA 1
ATOM 792 C C . LEU A 1 105 ? 1.105 -8.262 -3.853 1.00 95.50 105 LEU A C 1
ATOM 794 O O . LEU A 1 105 ? 0.269 -9.166 -3.879 1.00 95.50 105 LEU A O 1
ATOM 798 N N . ARG A 1 106 ? 2.048 -8.198 -2.911 1.00 97.00 106 ARG A N 1
ATOM 799 C CA . ARG A 1 106 ? 2.082 -9.037 -1.705 1.00 97.00 106 ARG A CA 1
ATOM 800 C C . ARG A 1 106 ? 1.328 -8.309 -0.596 1.00 97.00 106 ARG A C 1
ATOM 802 O O . ARG A 1 106 ? 1.801 -7.294 -0.101 1.00 97.00 106 ARG A O 1
ATOM 809 N N . VAL A 1 107 ? 0.187 -8.845 -0.188 1.00 97.88 107 VAL A N 1
ATOM 810 C CA . VAL A 1 107 ? -0.689 -8.270 0.838 1.00 97.88 107 VAL A CA 1
ATOM 811 C C . VAL A 1 107 ? -0.585 -9.108 2.106 1.00 97.88 107 VAL A C 1
ATOM 813 O O . VAL A 1 107 ? -1.064 -10.243 2.138 1.00 97.88 107 VAL A O 1
ATOM 816 N N . ALA A 1 108 ? 0.046 -8.556 3.137 1.00 97.75 108 ALA A N 1
ATOM 817 C CA . ALA A 1 108 ? 0.022 -9.114 4.480 1.00 97.75 108 ALA A CA 1
ATOM 818 C C . ALA A 1 108 ? -1.156 -8.521 5.268 1.00 97.75 108 ALA A C 1
ATOM 820 O O . ALA A 1 108 ? -1.330 -7.301 5.319 1.00 97.75 108 ALA A O 1
ATOM 821 N N . VAL A 1 109 ? -1.968 -9.401 5.854 1.00 97.50 109 VAL A N 1
ATOM 822 C CA . VAL A 1 109 ? -3.109 -9.072 6.715 1.00 97.50 109 VAL A CA 1
ATOM 823 C C . VAL A 1 109 ? -2.700 -9.364 8.149 1.00 97.50 109 VAL A C 1
ATOM 825 O O . VAL A 1 109 ? -2.562 -10.526 8.535 1.00 97.50 109 VAL A O 1
ATOM 828 N N . LEU A 1 110 ? -2.470 -8.309 8.925 1.00 96.88 110 LEU A N 1
ATOM 829 C CA . LEU A 1 110 ? -1.878 -8.407 10.256 1.00 96.88 110 LEU A CA 1
ATOM 830 C C . LEU A 1 110 ? -2.905 -8.080 11.352 1.00 96.88 110 LEU A C 1
ATOM 832 O O . LEU A 1 110 ? -4.019 -7.657 11.041 1.00 96.88 110 LEU A O 1
ATOM 836 N N . PRO A 1 111 ? -2.588 -8.317 12.636 1.00 95.38 111 PRO A N 1
ATOM 837 C CA . PRO A 1 111 ? -3.508 -8.024 13.736 1.00 95.38 111 PRO A CA 1
ATOM 838 C C . PRO A 1 111 ? -3.760 -6.526 13.958 1.00 95.38 111 PRO A C 1
ATOM 840 O O . PRO A 1 111 ? -4.859 -6.146 14.357 1.00 95.38 111 PRO A O 1
ATOM 843 N N . THR A 1 112 ? -2.755 -5.674 13.725 1.00 93.94 112 THR A N 1
ATOM 844 C CA . THR A 1 112 ? -2.798 -4.242 14.066 1.00 93.94 112 THR A CA 1
ATOM 845 C C . THR A 1 112 ? -2.137 -3.360 13.008 1.00 93.94 112 THR A C 1
ATOM 847 O O . THR A 1 112 ? -1.317 -3.822 12.211 1.00 93.94 112 THR A O 1
ATOM 850 N N . ALA A 1 113 ? -2.463 -2.063 13.023 1.00 92.25 113 ALA A N 1
ATOM 851 C CA . ALA A 1 113 ? -1.852 -1.082 12.130 1.00 92.25 113 ALA A CA 1
ATOM 852 C C . ALA A 1 113 ? -0.352 -0.885 12.392 1.00 92.25 113 ALA A C 1
ATOM 854 O O . ALA A 1 113 ? 0.433 -0.765 11.451 1.00 92.25 113 ALA A O 1
ATOM 855 N N . GLN A 1 114 ? 0.072 -0.929 13.662 1.00 92.44 114 GLN A N 1
ATOM 856 C CA . GLN A 1 114 ? 1.493 -0.844 14.008 1.00 92.44 114 GLN A CA 1
ATOM 857 C C . GLN A 1 114 ? 2.282 -2.036 13.453 1.00 92.44 114 GLN A C 1
ATOM 859 O O . GLN A 1 114 ? 3.395 -1.868 12.954 1.00 92.44 114 GLN A O 1
ATOM 864 N N . GLU A 1 115 ? 1.710 -3.241 13.507 1.00 94.88 115 GLU A N 1
ATOM 865 C CA . GLU A 1 115 ? 2.339 -4.427 12.925 1.00 94.88 115 GLU A CA 1
ATOM 866 C C . GLU A 1 115 ? 2.444 -4.336 11.406 1.00 94.88 115 GLU A C 1
ATOM 868 O O . GLU A 1 115 ? 3.482 -4.710 10.865 1.00 94.88 115 GLU A O 1
ATOM 873 N N . ALA A 1 116 ? 1.432 -3.786 10.731 1.00 95.06 116 ALA A N 1
ATOM 874 C CA . ALA A 1 116 ? 1.468 -3.557 9.289 1.00 95.06 116 ALA A CA 1
ATOM 875 C C . ALA A 1 116 ? 2.524 -2.536 8.866 1.00 95.06 116 ALA A C 1
ATOM 877 O O . ALA A 1 116 ? 3.312 -2.815 7.961 1.00 95.06 116 ALA A O 1
ATOM 878 N N . GLY A 1 117 ? 2.605 -1.395 9.553 1.00 92.69 117 GLY A N 1
ATOM 879 C CA . GLY A 1 117 ? 3.671 -0.422 9.309 1.00 92.69 117 GLY A CA 1
ATOM 880 C C . GLY A 1 117 ? 5.061 -1.040 9.501 1.00 92.69 117 GLY A C 1
ATOM 881 O O . GLY A 1 117 ? 5.949 -0.853 8.668 1.00 92.69 117 GLY A O 1
ATOM 882 N N . ARG A 1 118 ? 5.235 -1.849 10.556 1.00 93.88 118 ARG A N 1
ATOM 883 C CA . ARG A 1 118 ? 6.497 -2.548 10.838 1.00 93.88 118 ARG A CA 1
ATOM 884 C C . ARG A 1 118 ? 6.835 -3.623 9.799 1.00 93.88 118 ARG A C 1
ATOM 886 O O . ARG A 1 118 ? 7.985 -3.670 9.378 1.00 93.88 118 ARG A O 1
ATOM 893 N N . ASP A 1 119 ? 5.881 -4.468 9.393 1.00 95.56 119 ASP A N 1
ATOM 894 C CA . ASP A 1 119 ? 6.099 -5.499 8.355 1.00 95.56 119 ASP A CA 1
ATOM 895 C C . ASP A 1 119 ? 6.492 -4.852 7.030 1.00 95.56 119 ASP A C 1
ATOM 897 O O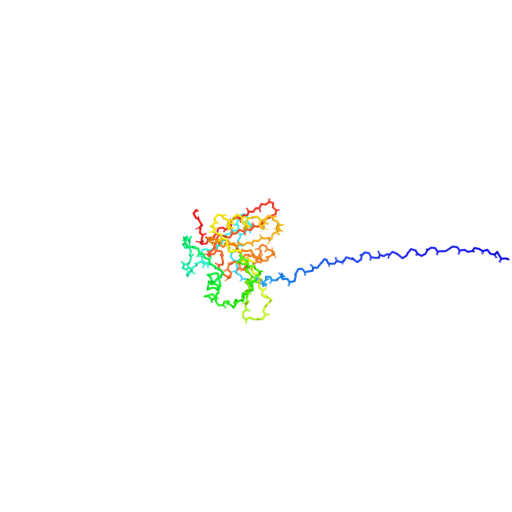 . ASP A 1 119 ? 7.468 -5.271 6.411 1.00 95.56 119 ASP A O 1
ATOM 901 N N . LEU A 1 120 ? 5.791 -3.784 6.629 1.00 95.19 120 LEU A N 1
ATOM 902 C CA . LEU A 1 120 ? 6.112 -3.073 5.397 1.00 95.19 120 LEU A CA 1
ATOM 903 C C . LEU A 1 120 ? 7.509 -2.450 5.458 1.00 95.19 120 LEU A C 1
ATOM 905 O O . LEU A 1 120 ? 8.287 -2.614 4.521 1.00 95.19 120 LEU A O 1
ATOM 909 N N . HIS A 1 121 ? 7.838 -1.759 6.552 1.00 92.31 121 HIS A N 1
ATOM 910 C CA . HIS A 1 121 ? 9.161 -1.166 6.734 1.00 92.31 121 HIS A CA 1
ATOM 911 C C . HIS A 1 121 ? 10.267 -2.227 6.669 1.00 92.31 121 HIS A C 1
ATOM 913 O O . HIS A 1 121 ? 11.225 -2.069 5.914 1.00 92.31 121 HIS A O 1
ATOM 919 N N . GLN A 1 122 ? 10.099 -3.337 7.392 1.00 93.06 122 GLN A N 1
ATOM 920 C CA . GLN A 1 122 ? 11.058 -4.439 7.399 1.00 93.06 122 GLN A CA 1
ATOM 921 C C . GLN A 1 122 ? 11.224 -5.055 6.004 1.00 93.06 122 GLN A C 1
ATOM 923 O O . GLN 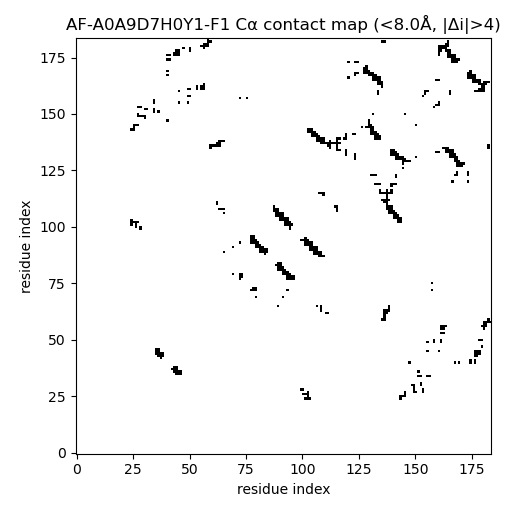A 1 122 ? 12.350 -5.238 5.547 1.00 93.06 122 GLN A O 1
ATOM 928 N N . ALA A 1 123 ? 10.123 -5.309 5.292 1.00 92.50 123 ALA A N 1
ATOM 929 C CA . ALA A 1 123 ? 10.173 -5.849 3.938 1.00 92.50 123 ALA A CA 1
ATOM 930 C C . ALA A 1 123 ? 10.906 -4.903 2.971 1.00 92.50 123 ALA A C 1
ATOM 932 O O . ALA A 1 123 ? 11.709 -5.348 2.153 1.00 92.50 123 ALA A O 1
ATOM 933 N N . ILE A 1 124 ? 10.677 -3.592 3.079 1.00 91.81 124 ILE A N 1
ATOM 934 C CA . ILE A 1 124 ? 11.377 -2.594 2.262 1.00 91.81 124 ILE A CA 1
ATOM 935 C C . ILE A 1 124 ? 12.891 -2.616 2.540 1.00 91.81 124 ILE A C 1
ATOM 937 O O . ILE A 1 124 ? 13.672 -2.575 1.590 1.00 91.81 124 ILE A O 1
ATOM 941 N N . LEU A 1 125 ? 13.312 -2.734 3.806 1.00 89.75 125 LEU A N 1
ATOM 942 C CA . LEU A 1 125 ? 14.731 -2.848 4.167 1.00 89.75 125 LEU A CA 1
ATOM 943 C C . LEU A 1 125 ? 15.374 -4.133 3.630 1.00 89.75 125 LEU A C 1
ATOM 945 O O . LEU A 1 125 ? 16.488 -4.092 3.113 1.00 89.75 125 LEU A O 1
ATOM 949 N N . GLU A 1 126 ? 14.678 -5.265 3.732 1.00 90.50 126 GLU A N 1
ATOM 950 C CA . GLU A 1 126 ? 15.177 -6.567 3.270 1.00 90.50 126 GLU A CA 1
ATOM 951 C C . GLU A 1 126 ? 15.350 -6.628 1.751 1.00 90.50 126 GLU A C 1
ATOM 953 O O . GLU A 1 126 ? 16.300 -7.236 1.254 1.00 90.50 126 GLU A O 1
ATOM 958 N N . HIS A 1 127 ? 14.439 -6.000 1.008 1.00 88.94 127 HIS A N 1
ATOM 959 C CA . HIS A 1 127 ? 14.476 -5.991 -0.451 1.00 88.94 127 HIS A CA 1
ATOM 960 C C . HIS A 1 127 ? 15.372 -4.881 -1.032 1.00 88.94 127 HIS A C 1
ATOM 962 O O . HIS A 1 127 ? 15.855 -5.021 -2.158 1.00 88.94 127 HIS A O 1
ATOM 968 N N . GLY A 1 128 ? 15.647 -3.815 -0.273 1.00 86.19 128 GLY A N 1
ATOM 969 C CA . GLY A 1 128 ? 16.593 -2.761 -0.645 1.00 86.19 128 GLY A CA 1
ATOM 970 C C . GLY A 1 128 ? 16.060 -1.770 -1.695 1.00 86.19 128 GLY A C 1
ATOM 971 O O . GLY A 1 128 ? 14.844 -1.656 -1.883 1.00 86.19 128 GLY A O 1
ATOM 972 N N . PRO A 1 129 ? 16.947 -1.020 -2.379 1.00 85.62 129 PRO A N 1
ATOM 973 C CA . PRO A 1 129 ? 16.561 0.064 -3.284 1.00 85.62 129 PRO A CA 1
ATOM 974 C C . PRO A 1 129 ? 15.557 -0.353 -4.367 1.00 85.62 129 PRO A C 1
ATOM 976 O O . PRO A 1 129 ? 15.697 -1.398 -5.001 1.00 85.62 129 PRO A O 1
ATOM 979 N N . GLY A 1 130 ? 14.550 0.496 -4.597 1.00 84.94 130 GLY A N 1
ATOM 980 C CA . GLY A 1 130 ? 13.467 0.233 -5.553 1.00 84.94 130 GLY A CA 1
ATOM 981 C C . GLY A 1 130 ? 12.305 -0.585 -4.983 1.00 84.94 130 GLY A C 1
ATOM 982 O O . GLY A 1 130 ? 11.316 -0.805 -5.684 1.00 84.94 130 GLY A O 1
ATOM 983 N N . SER A 1 131 ? 12.394 -1.019 -3.724 1.00 90.69 131 SER A N 1
ATOM 984 C CA . SER A 1 131 ? 11.286 -1.640 -2.989 1.00 90.69 131 SER A CA 1
ATOM 985 C C . SER A 1 131 ? 10.317 -0.591 -2.485 1.00 90.69 131 SER A C 1
ATOM 987 O O . SER A 1 131 ? 10.725 0.482 -2.045 1.00 90.69 131 SER A O 1
ATOM 989 N N . TRP A 1 132 ? 9.026 -0.894 -2.519 1.00 92.81 132 TRP A N 1
ATOM 990 C CA . TRP A 1 132 ? 8.004 0.055 -2.106 1.00 92.81 132 TRP A CA 1
ATOM 991 C C . TRP A 1 132 ? 6.679 -0.628 -1.821 1.00 92.81 132 TRP A C 1
ATOM 993 O O . TRP A 1 132 ? 6.438 -1.776 -2.204 1.00 92.81 132 TRP A O 1
ATOM 1003 N N . GLY A 1 133 ? 5.793 0.105 -1.168 1.00 94.00 133 GLY A N 1
ATOM 1004 C CA . GLY A 1 133 ? 4.464 -0.378 -0.875 1.00 94.00 133 GLY A CA 1
ATOM 1005 C C . GLY A 1 133 ? 3.607 0.656 -0.175 1.00 94.00 133 GLY A C 1
ATOM 1006 O O . GLY A 1 133 ? 4.012 1.800 0.019 1.00 94.00 133 GLY A O 1
ATOM 1007 N N . VAL A 1 134 ? 2.406 0.238 0.197 1.00 94.62 134 VAL A N 1
ATOM 1008 C CA . VAL A 1 134 ? 1.472 1.056 0.966 1.00 94.62 134 VAL A CA 1
ATOM 1009 C C . VAL A 1 134 ? 1.041 0.311 2.215 1.00 94.62 134 VAL A C 1
ATOM 1011 O O . VAL A 1 134 ? 0.834 -0.904 2.173 1.00 94.62 134 VAL A O 1
ATOM 1014 N N . HIS A 1 135 ? 0.876 1.032 3.317 1.00 93.81 135 HIS A N 1
ATOM 1015 C CA . HIS A 1 135 ? 0.169 0.505 4.479 1.00 93.81 135 HIS A CA 1
ATOM 1016 C C . HIS A 1 135 ? -1.110 1.300 4.737 1.00 93.81 135 HIS A C 1
ATOM 1018 O O . HIS A 1 135 ? -1.158 2.514 4.527 1.00 93.81 135 HIS A O 1
ATOM 1024 N N . ARG A 1 136 ? -2.161 0.595 5.156 1.00 94.31 136 ARG A N 1
ATOM 1025 C CA . ARG A 1 136 ? -3.443 1.179 5.567 1.00 94.31 136 ARG A CA 1
ATOM 1026 C C . ARG A 1 136 ? -4.065 0.280 6.621 1.00 94.31 136 ARG A C 1
ATOM 1028 O O . ARG A 1 136 ? -4.322 -0.894 6.334 1.00 94.31 136 ARG A O 1
ATOM 1035 N N . SER A 1 137 ? -4.343 0.824 7.804 1.00 94.25 137 SER A N 1
ATOM 1036 C CA . SER A 1 137 ? -4.759 0.028 8.959 1.00 94.25 137 SER A CA 1
ATOM 1037 C C . SER A 1 137 ? -3.819 -1.183 9.111 1.00 94.25 137 SER A C 1
ATOM 1039 O O . SER A 1 137 ? -2.606 -1.057 8.957 1.00 94.25 137 SER A O 1
ATOM 1041 N N . ASN A 1 138 ? -4.358 -2.371 9.354 1.00 96.06 138 ASN A N 1
ATOM 1042 C CA . ASN A 1 138 ? -3.644 -3.628 9.536 1.00 96.06 138 ASN A CA 1
ATOM 1043 C C . ASN A 1 138 ? -3.150 -4.304 8.236 1.00 96.06 138 ASN A C 1
ATOM 1045 O O . ASN A 1 138 ? -2.736 -5.466 8.280 1.00 96.06 138 ASN A O 1
ATOM 1049 N N . LEU A 1 139 ? -3.197 -3.623 7.086 1.00 97.25 139 LEU A N 1
ATOM 1050 C CA . LEU A 1 139 ? -2.695 -4.153 5.817 1.00 97.25 139 LEU A CA 1
ATOM 1051 C C . LEU A 1 139 ? -1.332 -3.570 5.463 1.00 97.25 139 LEU A C 1
ATOM 1053 O O . LEU A 1 139 ? -1.169 -2.351 5.390 1.00 97.25 139 LEU A O 1
ATOM 1057 N N . ALA A 1 140 ? -0.390 -4.457 5.147 1.00 97.25 140 ALA A N 1
ATOM 1058 C CA . ALA A 1 140 ? 0.887 -4.120 4.530 1.00 97.25 140 ALA A CA 1
ATOM 1059 C C . ALA A 1 140 ? 0.906 -4.649 3.093 1.00 97.25 140 ALA A C 1
ATOM 1061 O O . ALA A 1 140 ? 0.831 -5.856 2.854 1.00 97.25 140 ALA A O 1
ATOM 1062 N N . VAL A 1 141 ? 0.983 -3.743 2.122 1.00 97.19 141 VAL A N 1
ATOM 1063 C CA . VAL A 1 141 ? 0.966 -4.071 0.695 1.00 97.19 141 VAL A CA 1
ATOM 1064 C C . VAL A 1 141 ? 2.333 -3.765 0.115 1.00 97.19 141 VAL A C 1
ATOM 1066 O O . VAL A 1 141 ? 2.665 -2.605 -0.099 1.00 97.19 141 VAL A O 1
ATOM 1069 N N . LEU A 1 142 ? 3.112 -4.800 -0.171 1.00 96.06 142 LEU A N 1
ATOM 1070 C CA . LEU A 1 142 ? 4.403 -4.680 -0.837 1.00 96.06 142 LEU A CA 1
ATOM 1071 C C . LEU A 1 142 ? 4.224 -4.890 -2.342 1.00 96.06 142 LEU A C 1
ATOM 1073 O O . LEU A 1 142 ? 3.651 -5.891 -2.784 1.00 96.06 142 LEU A O 1
ATOM 1077 N N . ALA A 1 143 ? 4.723 -3.949 -3.129 1.00 92.81 143 ALA A N 1
ATOM 1078 C CA . ALA A 1 143 ? 4.693 -4.018 -4.577 1.00 92.81 143 ALA A CA 1
ATOM 1079 C C . ALA A 1 143 ? 6.017 -4.570 -5.141 1.00 92.81 143 ALA A C 1
ATOM 1081 O O . ALA A 1 143 ? 7.018 -4.644 -4.424 1.00 92.81 143 ALA A O 1
ATOM 1082 N N . PRO A 1 144 ? 6.052 -4.974 -6.424 1.00 89.38 144 PRO A N 1
ATOM 1083 C CA . PRO A 1 144 ? 7.283 -5.440 -7.044 1.00 89.38 144 PRO A CA 1
ATOM 1084 C C . PRO A 1 144 ? 8.345 -4.336 -7.103 1.00 89.38 144 PRO A C 1
ATOM 1086 O O . PRO A 1 144 ? 8.027 -3.162 -7.314 1.00 89.38 144 PRO A O 1
ATOM 1089 N N . ILE A 1 145 ? 9.610 -4.739 -6.973 1.00 88.50 145 ILE A N 1
ATOM 1090 C CA . ILE A 1 145 ? 10.764 -3.842 -7.097 1.00 88.50 145 ILE A CA 1
ATOM 1091 C C . ILE A 1 145 ? 10.756 -3.184 -8.484 1.00 88.50 145 ILE A C 1
ATOM 1093 O O . ILE A 1 145 ? 10.563 -3.849 -9.503 1.00 88.50 145 ILE A O 1
ATOM 1097 N N . GLY A 1 146 ? 10.985 -1.877 -8.540 1.00 82.06 146 GLY A N 1
ATOM 1098 C CA . GLY A 1 146 ? 11.020 -1.138 -9.800 1.00 82.06 146 GLY A CA 1
ATOM 1099 C C . GLY A 1 146 ? 11.811 0.158 -9.694 1.00 82.06 146 GLY A C 1
ATOM 1100 O O . GLY A 1 146 ? 12.329 0.504 -8.634 1.00 82.06 146 GLY A O 1
ATOM 1101 N N . SER A 1 147 ? 11.908 0.887 -10.806 1.00 79.50 147 SER A N 1
ATOM 1102 C CA . SER A 1 147 ? 12.456 2.245 -10.779 1.00 79.50 147 SER A CA 1
ATOM 1103 C C . SER A 1 147 ? 11.502 3.211 -10.064 1.00 79.50 147 SER A C 1
ATOM 1105 O O . SER A 1 147 ? 10.289 2.994 -10.027 1.00 79.50 147 SER A O 1
ATOM 1107 N N . GLU A 1 148 ? 12.025 4.328 -9.555 1.00 75.75 148 GLU A N 1
ATOM 1108 C CA . GLU A 1 148 ? 11.216 5.387 -8.924 1.00 75.75 148 GLU A CA 1
ATOM 1109 C C . GLU A 1 148 ? 10.095 5.889 -9.853 1.00 75.75 148 GLU A C 1
ATOM 1111 O O . GLU A 1 148 ? 8.964 6.141 -9.426 1.00 75.75 148 GLU A O 1
ATOM 1116 N N . GLN A 1 149 ? 10.381 5.969 -11.156 1.00 73.94 149 GLN A N 1
ATOM 1117 C CA . GLN A 1 149 ? 9.405 6.357 -12.171 1.00 73.94 149 GLN A CA 1
ATOM 1118 C C . GLN A 1 149 ? 8.283 5.322 -12.312 1.00 73.94 149 GLN A C 1
ATOM 1120 O O . GLN A 1 149 ? 7.114 5.695 -12.396 1.00 73.94 149 GLN A O 1
ATOM 1125 N N . GLN A 1 150 ? 8.618 4.029 -12.329 1.00 77.06 150 GLN A N 1
ATOM 1126 C CA . GLN A 1 150 ? 7.643 2.939 -12.415 1.00 77.06 150 GLN A CA 1
ATOM 1127 C C . GLN A 1 150 ? 6.747 2.878 -11.177 1.00 77.06 150 GLN A C 1
ATOM 1129 O O . GLN A 1 150 ? 5.527 2.768 -11.310 1.00 77.06 150 GLN A O 1
ATOM 1134 N N . LEU A 1 151 ? 7.352 2.993 -9.993 1.00 79.88 151 LEU A N 1
ATOM 1135 C CA . LEU A 1 151 ? 6.657 3.103 -8.713 1.00 79.88 151 LEU A CA 1
ATOM 1136 C C . LEU A 1 151 ? 5.644 4.238 -8.760 1.00 79.88 151 LEU A C 1
ATOM 1138 O O . LEU A 1 151 ? 4.454 4.021 -8.542 1.00 79.88 151 LEU A O 1
ATOM 1142 N N . THR A 1 152 ? 6.107 5.443 -9.092 1.00 74.88 152 THR A N 1
ATOM 1143 C CA . THR A 1 152 ? 5.258 6.634 -9.037 1.00 74.88 152 THR A CA 1
ATOM 1144 C C . THR A 1 152 ? 4.156 6.571 -10.084 1.00 74.88 152 THR A C 1
ATOM 1146 O O . THR A 1 152 ? 2.998 6.865 -9.787 1.00 74.88 152 THR A O 1
ATOM 1149 N N . ALA A 1 153 ? 4.485 6.122 -11.299 1.00 79.56 153 ALA A N 1
ATOM 1150 C CA . ALA A 1 153 ? 3.508 5.916 -12.358 1.00 79.56 153 ALA A CA 1
ATOM 1151 C C . ALA A 1 153 ? 2.401 4.957 -11.914 1.00 79.56 153 ALA A C 1
ATOM 1153 O O . ALA A 1 153 ? 1.223 5.260 -12.103 1.00 79.56 153 ALA A O 1
ATOM 1154 N N . PHE A 1 154 ? 2.756 3.830 -11.298 1.00 84.44 154 PHE A N 1
ATOM 1155 C CA . PHE A 1 154 ? 1.771 2.864 -10.834 1.00 84.44 154 PHE A CA 1
ATOM 1156 C C . PHE A 1 154 ? 0.971 3.387 -9.640 1.00 84.44 154 PHE A C 1
ATOM 1158 O O . PHE A 1 154 ? -0.258 3.350 -9.678 1.00 84.44 154 PHE A O 1
ATOM 1165 N N . ALA A 1 155 ? 1.633 3.910 -8.606 1.00 84.62 155 ALA A N 1
ATOM 1166 C CA . ALA A 1 155 ? 0.984 4.412 -7.395 1.00 84.62 155 ALA A CA 1
ATOM 1167 C C . ALA A 1 155 ? 0.021 5.575 -7.685 1.00 84.62 155 ALA A C 1
ATOM 1169 O O . ALA A 1 155 ? -1.039 5.657 -7.066 1.00 84.62 155 ALA A O 1
ATOM 1170 N N . ALA A 1 156 ? 0.347 6.435 -8.656 1.00 81.44 156 ALA A N 1
ATOM 1171 C CA . ALA A 1 156 ? -0.535 7.510 -9.100 1.00 81.44 156 ALA A CA 1
ATOM 1172 C C . ALA A 1 156 ? -1.683 7.000 -9.982 1.00 81.44 156 ALA A C 1
ATOM 1174 O O . ALA A 1 156 ? -2.834 7.334 -9.716 1.00 81.44 156 ALA A O 1
ATOM 1175 N N . LYS A 1 157 ? -1.403 6.164 -10.998 1.00 84.81 157 LYS A N 1
ATOM 1176 C CA . LYS A 1 157 ? -2.441 5.607 -11.892 1.00 84.81 157 LYS A CA 1
ATOM 1177 C C . LYS A 1 157 ? -3.485 4.803 -11.110 1.00 84.81 157 LYS A C 1
ATOM 1179 O O . LYS A 1 157 ? -4.678 4.963 -11.333 1.00 84.81 157 LYS A O 1
ATOM 1184 N N . THR A 1 158 ? -3.030 3.989 -10.159 1.00 88.50 158 THR A N 1
ATOM 1185 C CA . THR A 1 158 ? -3.901 3.194 -9.276 1.00 88.50 158 THR A CA 1
ATOM 1186 C C . THR A 1 158 ? -4.461 3.983 -8.097 1.00 88.50 158 THR A C 1
ATOM 1188 O O . THR A 1 158 ? -5.297 3.463 -7.366 1.00 88.50 158 THR A O 1
ATOM 1191 N N . GLN A 1 159 ? -3.993 5.216 -7.885 1.00 90.06 159 GLN A N 1
ATOM 1192 C CA . GLN A 1 159 ? -4.280 6.045 -6.713 1.00 90.06 159 GLN A CA 1
ATOM 1193 C C . GLN A 1 159 ? -3.965 5.364 -5.365 1.00 90.06 159 GLN A C 1
ATOM 1195 O O . GLN A 1 159 ? -4.486 5.783 -4.333 1.00 90.06 159 GLN A O 1
ATOM 1200 N N . LEU A 1 160 ? -3.095 4.346 -5.324 1.00 90.25 160 LEU A N 1
ATOM 1201 C CA . LEU A 1 160 ? -2.699 3.686 -4.071 1.00 90.25 160 LEU A CA 1
ATOM 1202 C C . LEU A 1 160 ? -2.043 4.655 -3.079 1.00 90.25 160 LEU A C 1
ATOM 1204 O O . LEU A 1 160 ? -2.256 4.528 -1.876 1.00 90.25 160 LEU A O 1
ATOM 1208 N N . ALA A 1 161 ? -1.341 5.677 -3.579 1.00 85.81 161 ALA A N 1
ATOM 1209 C CA . ALA A 1 161 ? -0.797 6.759 -2.754 1.00 85.81 161 ALA A CA 1
ATOM 1210 C C . ALA A 1 161 ? -1.880 7.604 -2.045 1.00 85.81 161 ALA A C 1
ATOM 1212 O O . ALA A 1 161 ? -1.595 8.343 -1.109 1.00 85.81 161 ALA A O 1
ATOM 1213 N N . CYS A 1 162 ? -3.129 7.532 -2.506 1.00 88.56 162 CYS A N 1
ATOM 1214 C CA . CYS A 1 162 ? -4.277 8.207 -1.899 1.00 88.56 162 CYS A CA 1
ATOM 1215 C C . CYS A 1 162 ? -5.044 7.298 -0.931 1.00 88.56 162 CYS A C 1
ATOM 1217 O O . CYS A 1 162 ? -5.915 7.773 -0.210 1.00 88.56 162 CYS A O 1
ATOM 1219 N N . TRP A 1 163 ? -4.770 5.993 -0.959 1.00 92.31 163 TRP A N 1
ATOM 1220 C CA . TRP A 1 163 ? -5.473 4.989 -0.166 1.00 92.31 163 TRP A CA 1
ATOM 1221 C C . TRP A 1 163 ? -4.704 4.582 1.081 1.00 92.31 163 TRP A C 1
ATOM 1223 O O . TRP A 1 163 ? -5.314 4.274 2.096 1.00 92.31 163 TRP A O 1
ATOM 1233 N N . GLY A 1 164 ? -3.381 4.563 1.014 1.00 91.56 164 GLY A N 1
ATOM 1234 C CA . GLY A 1 164 ? -2.531 4.225 2.144 1.00 91.56 164 GLY A CA 1
ATOM 1235 C C . GLY A 1 164 ? -1.334 5.152 2.222 1.00 91.56 164 GLY A C 1
ATOM 1236 O O . GLY A 1 164 ? -1.076 5.951 1.319 1.00 91.56 164 GLY A O 1
ATOM 1237 N N . VAL A 1 165 ? -0.584 5.014 3.306 1.00 91.31 165 VAL A N 1
ATOM 1238 C CA . VAL A 1 165 ? 0.705 5.677 3.461 1.00 91.31 165 VAL A CA 1
ATOM 1239 C C . VAL A 1 165 ? 1.693 4.976 2.537 1.00 91.31 165 VAL A C 1
ATOM 1241 O O . VAL A 1 165 ? 2.008 3.799 2.720 1.00 91.31 165 VAL A O 1
ATOM 1244 N N . LEU A 1 166 ? 2.144 5.696 1.511 1.00 90.56 166 LEU A N 1
ATOM 1245 C CA . LEU A 1 166 ? 3.110 5.213 0.533 1.00 90.56 166 LEU A CA 1
ATOM 1246 C C . LEU A 1 166 ? 4.525 5.305 1.108 1.00 90.56 166 LEU A C 1
ATOM 1248 O O . LEU A 1 166 ? 4.963 6.367 1.549 1.00 90.56 166 LEU A O 1
ATOM 1252 N N . THR A 1 167 ? 5.255 4.194 1.074 1.00 91.00 167 THR A N 1
ATOM 1253 C CA . THR A 1 167 ? 6.641 4.103 1.545 1.00 91.00 167 THR A CA 1
ATOM 1254 C C . THR A 1 167 ? 7.512 3.462 0.474 1.00 91.00 167 THR A C 1
ATOM 1256 O O . THR A 1 167 ? 7.103 2.497 -0.172 1.00 91.00 167 THR A O 1
ATOM 1259 N N . ALA A 1 168 ? 8.718 3.990 0.284 1.00 88.94 168 ALA A N 1
ATOM 1260 C CA . ALA A 1 168 ? 9.672 3.503 -0.705 1.00 88.94 168 ALA A CA 1
ATOM 1261 C C . ALA A 1 168 ? 11.102 3.504 -0.155 1.00 88.94 168 ALA A C 1
ATOM 1263 O O . ALA A 1 168 ? 11.486 4.411 0.581 1.00 88.94 168 ALA A O 1
ATOM 1264 N N . ALA A 1 169 ? 11.903 2.514 -0.541 1.00 86.88 169 ALA A N 1
ATOM 1265 C CA . ALA A 1 169 ? 13.347 2.532 -0.353 1.00 86.88 169 ALA A CA 1
ATOM 1266 C C . ALA A 1 169 ? 13.995 3.432 -1.407 1.00 86.88 169 ALA A C 1
ATOM 1268 O O . ALA A 1 169 ? 13.880 3.178 -2.610 1.00 86.88 169 ALA A O 1
ATOM 1269 N N . GLY A 1 170 ? 14.720 4.445 -0.941 1.00 73.25 170 GLY A N 1
ATOM 1270 C CA . GLY A 1 170 ? 15.736 5.113 -1.738 1.00 73.25 170 GLY A CA 1
ATOM 1271 C C . GLY A 1 170 ? 17.069 4.383 -1.676 1.00 73.25 170 GLY A C 1
ATOM 1272 O O . GLY A 1 170 ? 17.147 3.211 -1.312 1.00 73.25 170 GLY A O 1
ATOM 1273 N N . ARG A 1 171 ? 18.131 5.080 -2.083 1.00 68.75 171 ARG A N 1
ATOM 1274 C CA . ARG A 1 171 ? 19.472 4.488 -2.152 1.00 68.75 171 ARG A CA 1
ATOM 1275 C C . ARG A 1 171 ? 20.030 4.141 -0.770 1.00 68.75 171 ARG A C 1
ATOM 1277 O O . ARG A 1 171 ? 20.611 3.074 -0.622 1.00 68.75 171 ARG A O 1
ATOM 1284 N N . ASP A 1 172 ? 19.830 5.036 0.196 1.00 69.00 172 ASP A N 1
ATOM 1285 C CA . ASP A 1 172 ? 20.460 4.968 1.518 1.00 69.00 172 ASP A CA 1
ATOM 1286 C C . ASP A 1 172 ? 19.432 4.969 2.679 1.00 69.00 172 ASP A C 1
ATOM 1288 O O . ASP A 1 172 ? 19.786 4.608 3.793 1.00 69.00 172 ASP A O 1
ATOM 1292 N N . ASP A 1 173 ? 18.157 5.302 2.417 1.00 72.31 173 ASP A N 1
ATOM 1293 C CA . ASP A 1 173 ? 17.092 5.476 3.422 1.00 72.31 173 ASP A CA 1
ATOM 1294 C C . ASP A 1 173 ? 15.712 5.034 2.897 1.00 72.31 173 ASP A C 1
ATOM 1296 O O . ASP A 1 173 ? 15.507 4.888 1.689 1.00 72.31 173 ASP A O 1
ATOM 1300 N N . THR A 1 174 ? 14.728 4.880 3.793 1.00 71.94 174 THR A N 1
ATOM 1301 C CA . THR A 1 174 ? 13.306 4.719 3.435 1.00 71.94 174 THR A CA 1
ATOM 1302 C C . THR A 1 174 ? 12.545 6.035 3.563 1.00 71.94 174 THR A C 1
ATOM 1304 O O . THR A 1 174 ? 12.626 6.699 4.595 1.00 71.94 174 THR A O 1
ATOM 1307 N N . PHE A 1 175 ? 11.742 6.374 2.557 1.00 75.44 175 PHE A N 1
ATOM 1308 C CA . PHE A 1 175 ? 10.979 7.617 2.487 1.00 75.44 175 PHE A CA 1
ATOM 1309 C C . PHE A 1 175 ? 9.478 7.342 2.536 1.00 75.44 175 PHE A C 1
ATOM 1311 O O . PHE A 1 175 ? 8.967 6.494 1.801 1.00 75.44 175 PHE A O 1
ATOM 1318 N N . VAL A 1 176 ? 8.765 8.099 3.371 1.00 78.12 176 VAL A N 1
ATOM 1319 C CA . VAL A 1 176 ? 7.307 8.226 3.274 1.00 78.12 176 VAL A CA 1
ATOM 1320 C C . VAL A 1 176 ? 7.012 9.278 2.215 1.00 78.12 176 VAL A C 1
ATOM 1322 O O . VAL A 1 176 ? 7.446 10.423 2.339 1.00 78.12 176 VAL A O 1
ATOM 1325 N N . ILE A 1 177 ? 6.288 8.888 1.170 1.00 72.50 177 ILE A N 1
ATOM 1326 C CA . ILE A 1 177 ? 5.926 9.777 0.068 1.00 72.50 177 ILE A CA 1
ATOM 1327 C C . ILE A 1 177 ? 4.568 10.397 0.408 1.00 72.50 177 ILE A C 1
ATOM 1329 O O . ILE A 1 177 ? 3.579 9.662 0.496 1.00 72.50 177 ILE A O 1
ATOM 1333 N N . PRO A 1 178 ? 4.486 11.728 0.596 1.00 63.91 178 PRO A N 1
ATOM 1334 C CA . PRO A 1 178 ? 3.230 12.383 0.930 1.00 63.91 178 PRO A CA 1
ATOM 1335 C C . PRO A 1 178 ? 2.179 12.140 -0.156 1.00 63.91 178 PRO A C 1
ATOM 1337 O O . PRO A 1 178 ? 2.381 12.479 -1.328 1.00 63.91 178 PRO A O 1
ATOM 1340 N N . GLY A 1 179 ? 1.063 11.547 0.257 1.00 65.94 179 GLY A N 1
ATOM 1341 C CA . GLY A 1 179 ? -0.106 11.281 -0.568 1.00 65.94 179 GLY A CA 1
ATOM 1342 C C . GLY A 1 179 ? -1.368 11.908 0.023 1.00 65.94 179 GLY A C 1
ATOM 1343 O O . GLY A 1 179 ? -1.298 12.873 0.781 1.00 65.94 179 GLY A O 1
ATOM 1344 N N . GLY A 1 180 ? -2.531 11.363 -0.337 1.00 65.00 180 GLY A N 1
ATOM 1345 C CA . GLY A 1 180 ? -3.824 11.844 0.171 1.00 65.00 180 GLY A CA 1
ATOM 1346 C C . GLY A 1 180 ? -4.204 11.281 1.543 1.00 65.00 180 GLY A C 1
ATOM 1347 O O . GLY A 1 180 ? -5.021 11.876 2.239 1.00 65.00 180 GLY A O 1
ATOM 1348 N N . TYR A 1 181 ? -3.619 10.144 1.923 1.00 77.00 181 TYR A N 1
ATOM 1349 C CA . TYR A 1 181 ? -3.938 9.425 3.152 1.00 77.00 181 TYR A CA 1
ATOM 1350 C C . TYR A 1 181 ? -2.844 9.603 4.209 1.00 77.00 181 TYR A C 1
ATOM 1352 O O . TYR A 1 181 ? -1.653 9.608 3.894 1.00 77.00 181 TYR A O 1
ATOM 1360 N N . THR A 1 182 ? -3.258 9.695 5.471 1.00 68.81 182 THR A N 1
ATOM 1361 C CA . THR A 1 182 ? -2.377 9.770 6.643 1.00 68.81 182 THR A CA 1
ATOM 1362 C C . THR A 1 182 ? -2.882 8.823 7.729 1.00 68.81 182 THR A C 1
ATOM 1364 O O . THR A 1 182 ? -4.071 8.852 8.048 1.00 68.81 182 THR A O 1
ATOM 1367 N N . GLU A 1 183 ? -1.987 8.025 8.312 1.00 67.38 183 GLU A N 1
ATOM 1368 C CA . GLU A 1 183 ? -2.241 7.315 9.578 1.00 67.38 183 GLU A CA 1
ATOM 1369 C C . GLU A 1 183 ? -2.046 8.261 10.779 1.00 67.38 183 GLU A C 1
ATOM 1371 O O . GLU A 1 183 ? -1.375 9.290 10.648 1.00 67.38 183 GLU A O 1
ATOM 1376 N N . LEU A 1 184 ? -2.637 7.913 11.931 1.00 57.28 184 LEU A N 1
ATOM 1377 C CA . LEU A 1 184 ? -2.452 8.601 13.220 1.00 57.28 184 LEU A CA 1
ATOM 1378 C C . LEU A 1 184 ? -1.394 7.920 14.094 1.00 57.28 184 LEU A C 1
ATOM 1380 O O . LEU A 1 184 ? -1.398 6.670 14.162 1.00 57.28 184 LEU A O 1
#

pLDDT: mean 76.2, std 20.92, range [32.62, 97.88]

Nearest PDB structures (foldseek):
  2z2w-assembly1_A  TM=5.364E-01  e=9.376E-01  Homo sapiens
  6vvg-assembly1_A  TM=4.364E-01  e=4.869E-01  Cydia pomonella granulosis virus (isolate Mexican)
  5ar3-assembly1_A  TM=4.894E-01  e=3.917E+00  Homo sapiens
  6b16-assembly1_A  TM=4.200E-01  e=7.108E+00  Homo sapiens
  4cfe-assembly1_C  TM=3.789E-01  e=9.021E+00  Homo sapiens

Radius of gyration: 22.0 Å; Cα contacts (8 Å, |Δi|>4): 340; chains: 1; bounding box: 76×63×44 Å